Protein AF-A0A9E3NUV8-F1 (afdb_monomer_lite)

Structure (mmCIF, N/CA/C/O backbone):
data_AF-A0A9E3NUV8-F1
#
_entry.id   AF-A0A9E3NUV8-F1
#
loop_
_atom_site.group_PDB
_atom_site.id
_atom_site.type_symbol
_atom_site.label_atom_id
_atom_site.label_alt_id
_atom_site.label_comp_id
_atom_site.label_asym_id
_atom_site.label_entity_id
_atom_site.label_seq_id
_atom_site.pdbx_PDB_ins_code
_atom_site.Cartn_x
_atom_site.Cartn_y
_atom_site.Cartn_z
_atom_site.occupancy
_atom_site.B_iso_or_equiv
_atom_site.auth_seq_id
_atom_site.auth_comp_id
_atom_site.auth_asym_id
_atom_site.auth_atom_id
_atom_site.pdbx_PDB_model_num
ATOM 1 N N . MET A 1 1 ? -23.412 5.286 -9.096 1.00 61.16 1 MET A N 1
ATOM 2 C CA . MET A 1 1 ? -22.528 4.908 -7.980 1.00 61.16 1 MET A CA 1
ATOM 3 C C . MET A 1 1 ? -21.292 5.793 -8.039 1.00 61.16 1 MET A C 1
ATOM 5 O O . MET A 1 1 ? -20.665 5.847 -9.093 1.00 61.16 1 MET A O 1
ATOM 9 N N . SER A 1 2 ? -21.004 6.559 -6.985 1.00 83.31 2 SER A N 1
ATOM 10 C CA . SER A 1 2 ? -19.803 7.416 -6.942 1.00 83.31 2 SER A CA 1
ATOM 11 C C . SER A 1 2 ? -18.529 6.572 -6.784 1.00 83.31 2 SER A C 1
ATOM 13 O O . SER A 1 2 ? -18.610 5.414 -6.372 1.00 83.31 2 SER A O 1
ATOM 15 N N . THR A 1 3 ? -17.344 7.133 -7.062 1.00 84.56 3 THR A N 1
ATOM 16 C CA . THR A 1 3 ? -16.068 6.439 -6.788 1.00 84.56 3 THR A CA 1
ATOM 17 C C . THR A 1 3 ? -15.957 6.031 -5.318 1.00 84.56 3 THR A C 1
ATOM 19 O O . THR A 1 3 ? -15.553 4.909 -5.042 1.00 84.56 3 THR A O 1
ATOM 22 N N . TYR A 1 4 ? -16.395 6.883 -4.382 1.00 91.31 4 TYR A N 1
ATOM 23 C CA . TYR A 1 4 ? -16.369 6.580 -2.944 1.00 91.31 4 TYR A CA 1
ATOM 24 C C . TYR A 1 4 ? -17.296 5.420 -2.566 1.00 91.31 4 TYR A C 1
ATOM 26 O O . TYR A 1 4 ? -16.964 4.581 -1.738 1.00 91.31 4 TYR A O 1
ATOM 34 N N . GLU A 1 5 ? -18.460 5.320 -3.197 1.00 90.00 5 GLU A N 1
ATOM 35 C CA . GLU A 1 5 ? -19.365 4.191 -2.976 1.00 90.00 5 GLU A CA 1
ATOM 36 C C . GLU A 1 5 ? -18.773 2.891 -3.547 1.00 90.00 5 GLU A C 1
ATOM 38 O O . GLU A 1 5 ? -18.830 1.831 -2.920 1.00 90.00 5 GLU A O 1
ATOM 43 N N . ALA A 1 6 ? -18.115 2.982 -4.705 1.00 92.31 6 ALA A N 1
ATOM 44 C CA . ALA A 1 6 ? -17.537 1.841 -5.395 1.00 92.31 6 ALA A CA 1
ATOM 45 C C . ALA A 1 6 ? -16.129 1.435 -4.917 1.00 92.31 6 ALA A C 1
ATOM 47 O O . ALA A 1 6 ? -15.678 0.368 -5.329 1.00 92.31 6 ALA A O 1
ATOM 48 N N . CYS A 1 7 ? -15.438 2.203 -4.068 1.00 93.31 7 CYS A N 1
ATOM 49 C CA . CYS A 1 7 ? -14.062 1.917 -3.631 1.00 93.31 7 CYS A CA 1
ATOM 50 C C . CYS A 1 7 ? -13.953 0.869 -2.512 1.00 93.31 7 CYS A C 1
ATOM 52 O O . CYS A 1 7 ? -13.270 1.069 -1.515 1.00 93.31 7 CYS A O 1
ATOM 54 N N . THR A 1 8 ? -14.637 -0.260 -2.664 1.00 95.06 8 THR A N 1
ATOM 55 C CA . THR A 1 8 ? -14.589 -1.372 -1.710 1.00 95.06 8 THR A CA 1
ATOM 56 C C . THR A 1 8 ? -14.849 -2.700 -2.408 1.00 95.06 8 THR A C 1
ATOM 58 O O . THR A 1 8 ? -15.510 -2.734 -3.450 1.00 95.06 8 THR A O 1
ATOM 61 N N . VAL A 1 9 ? -14.365 -3.793 -1.827 1.00 95.69 9 VAL A N 1
ATOM 62 C CA . VAL A 1 9 ? -14.780 -5.157 -2.179 1.00 95.69 9 VAL A CA 1
ATOM 63 C C . VAL A 1 9 ? -15.822 -5.731 -1.218 1.00 95.69 9 VAL A C 1
ATOM 65 O O . VAL A 1 9 ? -16.267 -6.853 -1.423 1.00 95.69 9 VAL A O 1
ATOM 68 N N . LEU A 1 10 ? -16.211 -5.009 -0.171 1.00 96.31 10 LEU A N 1
ATOM 69 C CA . LEU A 1 10 ? -17.153 -5.467 0.849 1.00 96.31 10 LEU A CA 1
ATOM 70 C C . LEU A 1 10 ? -18.562 -4.907 0.619 1.00 96.31 10 LEU A C 1
ATOM 72 O O . LEU A 1 10 ? -18.767 -3.939 -0.118 1.00 96.31 10 LEU A O 1
ATOM 76 N N . GLU A 1 11 ? -19.540 -5.540 1.261 1.00 95.81 11 GLU A N 1
ATOM 77 C CA . GLU A 1 11 ? -20.953 -5.178 1.182 1.00 95.81 11 GLU A CA 1
ATOM 78 C C . GLU A 1 11 ? -21.506 -4.847 2.572 1.00 95.81 11 GLU A C 1
ATOM 80 O O . GLU A 1 11 ? -21.201 -5.515 3.564 1.00 95.81 11 GLU A O 1
ATOM 85 N N . LEU A 1 12 ? -22.318 -3.790 2.646 1.00 97.06 12 LEU A N 1
ATOM 86 C CA . LEU A 1 12 ? -23.002 -3.401 3.875 1.00 97.06 12 LEU A CA 1
ATOM 87 C C . LEU A 1 12 ? -24.003 -4.488 4.281 1.00 97.06 12 LEU A C 1
ATOM 89 O O . LEU A 1 12 ? -24.735 -5.008 3.446 1.00 97.06 12 LEU A O 1
ATOM 93 N N . GLY A 1 13 ? -24.030 -4.838 5.565 1.00 97.62 13 GLY A N 1
ATOM 94 C CA . GLY A 1 13 ? -24.843 -5.938 6.081 1.00 97.62 13 GLY A CA 1
ATOM 95 C C . GLY A 1 13 ? -24.220 -7.325 5.896 1.00 97.62 13 GLY A C 1
ATOM 96 O O . GLY A 1 13 ? -24.795 -8.304 6.376 1.00 97.62 13 GLY A O 1
ATOM 97 N N . ALA A 1 14 ? -23.042 -7.441 5.265 1.00 98.00 14 ALA A N 1
ATOM 98 C CA . ALA A 1 14 ? -22.346 -8.719 5.172 1.00 98.00 14 ALA A CA 1
ATOM 99 C C . ALA A 1 14 ? -22.084 -9.298 6.569 1.00 98.00 14 ALA A C 1
ATOM 101 O O . ALA A 1 14 ? -21.673 -8.591 7.497 1.00 98.00 14 ALA A O 1
ATOM 102 N N . ARG A 1 15 ? -22.323 -10.605 6.708 1.00 98.19 15 ARG A N 1
ATOM 103 C CA . ARG A 1 15 ? -22.107 -11.341 7.953 1.00 98.19 15 ARG A CA 1
ATOM 104 C C . ARG A 1 15 ? -20.821 -12.133 7.909 1.00 98.19 15 ARG A C 1
ATOM 106 O O . ARG A 1 15 ? -20.520 -12.785 6.914 1.00 98.19 15 ARG A O 1
ATOM 113 N N . GLY A 1 16 ? -20.101 -12.092 9.019 1.00 97.88 16 GLY A N 1
ATOM 114 C CA . GLY A 1 16 ? -18.849 -12.804 9.194 1.00 97.88 16 GLY A CA 1
ATOM 115 C C . GLY A 1 16 ? -18.721 -13.388 10.591 1.00 97.88 16 GLY A C 1
ATOM 116 O O . GLY A 1 16 ? -19.648 -13.362 11.405 1.00 97.88 16 GLY A O 1
ATOM 117 N N . LYS A 1 17 ? -17.546 -13.941 10.867 1.00 97.75 17 LYS A N 1
ATOM 118 C CA . LYS A 1 17 ? -17.198 -14.538 12.152 1.00 97.75 17 LYS A CA 1
ATOM 119 C C . LYS A 1 17 ? -15.753 -14.225 12.493 1.00 97.75 17 LYS A C 1
ATOM 121 O O . LYS A 1 17 ? -14.869 -14.415 11.669 1.00 97.75 17 LYS A O 1
ATOM 126 N N . HIS A 1 18 ? -15.488 -13.814 13.726 1.00 97.25 18 HIS A N 1
ATOM 127 C CA . HIS A 1 18 ? -14.128 -13.660 14.231 1.00 97.25 18 HIS A CA 1
ATOM 128 C C . HIS A 1 18 ? -13.995 -14.353 15.585 1.00 97.25 18 HIS A C 1
ATOM 130 O O . HIS A 1 18 ? -14.751 -14.074 16.515 1.00 97.25 18 HIS A O 1
ATOM 136 N N . ARG A 1 19 ? -13.035 -15.284 15.692 1.00 94.56 19 ARG A N 1
ATOM 137 C CA . ARG A 1 19 ? -12.750 -16.050 16.923 1.00 94.56 19 ARG A CA 1
ATOM 138 C C . ARG A 1 19 ? -14.003 -16.640 17.589 1.00 94.56 19 ARG A C 1
ATOM 140 O O . ARG A 1 19 ? -14.176 -16.544 18.796 1.00 94.56 19 ARG A O 1
ATOM 147 N N . GLY A 1 20 ? -14.898 -17.236 16.802 1.00 93.81 20 GLY A N 1
ATOM 148 C CA . GLY A 1 20 ? -16.104 -17.872 17.345 1.00 93.81 20 GLY A CA 1
ATOM 149 C C . GLY A 1 20 ? -17.350 -16.984 17.376 1.00 93.81 20 GLY A C 1
ATOM 150 O O . GLY A 1 20 ? -18.446 -17.528 17.282 1.00 93.81 20 GLY A O 1
ATOM 151 N N . ALA A 1 21 ? -17.205 -15.659 17.416 1.00 97.00 21 ALA A N 1
ATOM 152 C CA . ALA A 1 21 ? -18.334 -14.735 17.492 1.00 97.00 21 ALA A CA 1
ATOM 153 C C . ALA A 1 21 ? -18.757 -14.245 16.104 1.00 97.00 21 ALA A C 1
ATOM 155 O O . ALA A 1 21 ? -17.909 -13.852 15.297 1.00 97.00 21 ALA A O 1
ATOM 156 N N . ALA A 1 22 ? -20.060 -14.292 15.835 1.00 98.19 22 ALA A N 1
ATOM 157 C CA . ALA A 1 22 ? -20.650 -13.738 14.626 1.00 98.19 22 ALA A CA 1
ATOM 158 C C . ALA A 1 22 ? -20.708 -12.206 14.705 1.00 98.19 22 ALA A C 1
ATOM 160 O O . ALA A 1 22 ? -20.801 -11.629 15.792 1.00 98.19 22 ALA A O 1
ATOM 161 N N . PHE A 1 23 ? -20.611 -11.559 13.548 1.00 98.50 23 PHE A N 1
ATOM 162 C CA . PHE A 1 23 ? -20.734 -10.114 13.427 1.00 98.50 23 PHE A CA 1
ATOM 163 C C . PHE A 1 23 ? -21.423 -9.719 12.123 1.00 98.50 23 PHE A C 1
ATOM 165 O O . PHE A 1 23 ? -21.482 -10.494 11.162 1.00 98.50 23 PHE A O 1
ATOM 172 N N . THR A 1 24 ? -21.873 -8.470 12.078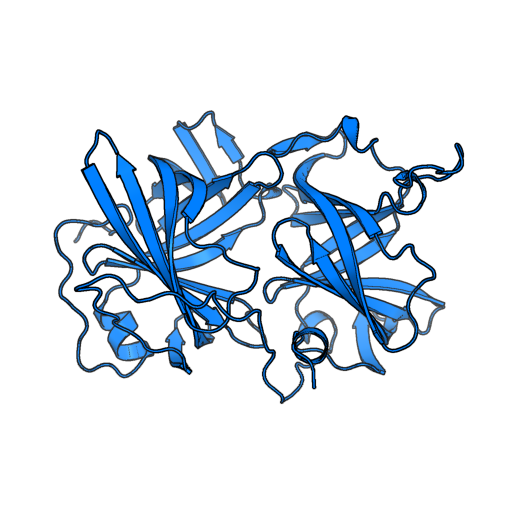 1.00 98.25 24 THR A N 1
ATOM 173 C CA . THR A 1 24 ? -22.407 -7.805 10.887 1.00 98.25 24 THR A CA 1
ATOM 174 C C . THR A 1 24 ? -21.569 -6.562 10.568 1.00 98.25 24 THR A C 1
ATOM 176 O O . THR A 1 24 ? -21.178 -5.825 11.477 1.00 98.25 24 THR A O 1
ATOM 179 N N . LEU A 1 25 ? -21.288 -6.317 9.283 1.00 98.44 25 LEU A N 1
ATOM 180 C CA . LEU A 1 25 ? -20.764 -5.032 8.807 1.00 98.44 25 LEU A CA 1
ATOM 181 C C . LEU A 1 25 ? -21.903 -4.001 8.809 1.00 98.44 25 LEU A C 1
ATOM 183 O O . LEU A 1 25 ? -22.636 -3.876 7.830 1.00 98.44 25 LEU A O 1
ATOM 187 N N . ALA A 1 26 ? -22.094 -3.315 9.934 1.00 98.12 26 ALA A N 1
ATOM 188 C CA . ALA A 1 26 ? -23.261 -2.466 10.191 1.00 98.12 26 ALA A CA 1
ATOM 189 C C . ALA A 1 26 ? -23.171 -1.080 9.534 1.00 98.12 26 ALA A C 1
ATOM 191 O O . ALA A 1 26 ? -24.193 -0.463 9.234 1.00 98.12 26 ALA A O 1
ATOM 192 N N . GLY A 1 27 ? -21.954 -0.604 9.272 1.00 97.94 27 GLY A N 1
ATOM 193 C CA . GLY A 1 27 ? -21.701 0.712 8.697 1.00 97.94 27 GLY A CA 1
ATOM 194 C C . GLY A 1 27 ? -20.360 0.793 7.991 1.00 97.94 27 GLY A C 1
ATOM 195 O O . GLY A 1 27 ? -19.500 -0.077 8.142 1.00 97.94 27 GLY A O 1
ATOM 196 N N . ARG A 1 28 ? -20.180 1.855 7.212 1.00 97.88 28 ARG A N 1
ATOM 197 C CA . ARG A 1 28 ? -18.953 2.157 6.475 1.00 97.88 28 ARG A CA 1
ATOM 198 C C . ARG A 1 28 ? -18.732 3.660 6.439 1.00 97.88 28 ARG A C 1
ATOM 200 O O . ARG A 1 28 ? -19.620 4.394 6.011 1.00 97.88 28 ARG A O 1
ATOM 207 N N . ALA A 1 29 ? -17.529 4.102 6.774 1.00 96.94 29 ALA A N 1
ATOM 208 C CA . ALA A 1 29 ? -17.023 5.418 6.404 1.00 96.94 29 ALA A CA 1
ATOM 209 C C . ALA A 1 29 ? -15.944 5.264 5.323 1.00 96.94 29 ALA A C 1
ATOM 211 O O . ALA A 1 29 ? -15.023 4.471 5.483 1.00 96.94 29 ALA A O 1
ATOM 212 N N . CYS A 1 30 ? -16.052 6.011 4.224 1.00 96.88 30 CYS A N 1
ATOM 213 C CA . CYS A 1 30 ? -14.944 6.205 3.288 1.00 96.88 30 CYS A CA 1
ATOM 214 C C . CYS A 1 30 ? -14.163 7.436 3.741 1.00 96.88 30 CYS A C 1
ATOM 216 O O . CYS A 1 30 ? -14.744 8.509 3.946 1.00 96.88 30 CYS A O 1
ATOM 218 N N . VAL A 1 31 ? -12.853 7.288 3.877 1.00 96.31 31 VAL A N 1
ATOM 219 C CA . VAL A 1 31 ? -11.964 8.316 4.408 1.00 96.31 31 VAL A CA 1
ATOM 220 C C . VAL A 1 31 ? -10.887 8.652 3.387 1.00 96.31 31 VAL A C 1
ATOM 222 O O . VAL A 1 31 ? -10.442 7.783 2.640 1.00 96.31 31 VAL A O 1
ATOM 225 N N . LYS A 1 32 ? -10.513 9.933 3.339 1.00 95.44 32 LYS A N 1
ATOM 226 C CA . LYS A 1 32 ? -9.447 10.467 2.496 1.00 95.44 32 LYS A CA 1
ATOM 227 C C . LYS A 1 32 ? -8.418 11.227 3.333 1.00 95.44 32 LYS A C 1
ATOM 229 O O . LYS A 1 32 ? -8.817 12.139 4.065 1.00 95.44 32 LYS A O 1
ATOM 234 N N . SER A 1 33 ? -7.134 10.900 3.202 1.00 95.00 33 SER A N 1
ATOM 235 C CA . SER A 1 33 ? -6.041 11.661 3.827 1.00 95.00 33 SER A CA 1
ATOM 236 C C . SER A 1 33 ? -5.706 12.927 3.036 1.00 95.00 33 SER A C 1
ATOM 238 O O . SER A 1 33 ? -6.092 13.079 1.874 1.00 95.00 33 SER A O 1
ATOM 240 N N . GLU A 1 34 ? -4.973 13.853 3.654 1.00 92.06 34 GLU A N 1
ATOM 241 C CA . GLU A 1 34 ? -4.394 15.006 2.948 1.00 92.06 34 GLU A CA 1
ATOM 242 C C . GLU A 1 34 ? -3.403 14.587 1.854 1.00 92.06 34 GLU A C 1
ATOM 244 O O . GLU A 1 34 ? -3.369 15.226 0.806 1.00 92.06 34 GLU A O 1
ATOM 249 N N . GLY A 1 35 ? -2.695 13.466 2.045 1.00 88.25 35 GLY A N 1
ATOM 250 C CA . GLY A 1 35 ? -1.840 12.837 1.029 1.00 88.25 35 GLY A CA 1
ATOM 251 C C . GLY A 1 35 ? -2.604 12.124 -0.094 1.00 88.25 35 GLY A C 1
ATOM 252 O O . GLY A 1 35 ? -1.996 11.516 -0.967 1.00 88.25 35 GLY A O 1
ATOM 253 N N . GLY A 1 36 ? -3.941 12.168 -0.087 1.00 91.12 36 GLY A N 1
ATOM 254 C CA . GLY A 1 36 ? -4.766 11.637 -1.170 1.00 91.12 36 GLY A CA 1
ATOM 255 C C . GLY A 1 36 ? -5.070 10.140 -1.093 1.00 91.12 36 GLY A C 1
ATOM 256 O O . GLY A 1 36 ? -5.770 9.629 -1.970 1.00 91.12 36 GLY A O 1
ATOM 257 N N . GLY A 1 37 ? -4.599 9.435 -0.063 1.00 92.56 37 GLY A N 1
ATOM 258 C CA . GLY A 1 37 ? -4.938 8.033 0.182 1.00 92.56 37 GLY A CA 1
ATOM 259 C C . GLY A 1 37 ? -6.425 7.858 0.496 1.00 92.56 37 GLY A C 1
ATOM 260 O O . GLY A 1 37 ? -7.021 8.697 1.174 1.00 92.56 37 GLY A O 1
ATOM 261 N N . LEU A 1 38 ? -7.030 6.771 0.004 1.00 94.12 38 LEU A N 1
ATOM 262 C CA . LEU A 1 38 ? -8.396 6.365 0.349 1.00 94.12 38 LEU A CA 1
ATOM 263 C C . LEU A 1 38 ? -8.411 5.039 1.110 1.00 94.12 38 LEU A C 1
ATOM 265 O O . LEU A 1 38 ? -7.781 4.064 0.696 1.00 94.12 38 LEU A O 1
ATOM 269 N N . TRP A 1 39 ? -9.228 4.976 2.158 1.00 96.00 39 TRP A N 1
ATOM 270 C CA . TRP A 1 39 ? -9.549 3.739 2.868 1.00 96.00 39 TRP A CA 1
ATOM 271 C C . TRP A 1 39 ? -11.007 3.713 3.314 1.00 96.00 39 TRP A C 1
ATOM 273 O O . TRP A 1 39 ? -11.706 4.732 3.306 1.00 96.00 39 TRP A O 1
ATOM 283 N N . ASN A 1 40 ? -11.468 2.529 3.710 1.00 97.31 40 ASN A N 1
ATOM 284 C CA . ASN A 1 40 ? -12.754 2.355 4.368 1.00 97.31 40 ASN A CA 1
ATOM 285 C C . ASN A 1 40 ? -12.572 1.916 5.815 1.00 97.31 40 ASN A C 1
ATOM 287 O O . ASN A 1 40 ? -11.788 1.016 6.110 1.00 97.31 40 ASN A O 1
ATOM 291 N N . GLU A 1 41 ? -13.368 2.506 6.695 1.00 97.31 41 GLU A N 1
ATOM 292 C CA . GLU A 1 41 ? -13.553 2.085 8.078 1.00 97.31 41 GLU A CA 1
ATOM 293 C C . GLU A 1 41 ? -14.929 1.426 8.179 1.00 97.31 41 GLU A C 1
ATOM 295 O O . GLU A 1 41 ? -15.965 2.095 8.131 1.00 97.31 41 GLU A O 1
ATOM 300 N N . TRP A 1 42 ? -14.952 0.099 8.268 1.00 98.12 42 TRP A N 1
ATOM 301 C CA . TRP A 1 42 ? -16.183 -0.674 8.398 1.00 98.12 42 TRP A CA 1
ATOM 302 C C . TRP A 1 42 ? -16.533 -0.878 9.865 1.00 98.12 42 TRP A C 1
ATOM 304 O O . TRP A 1 42 ? -15.750 -1.462 10.612 1.00 98.12 42 TRP A O 1
ATOM 314 N N . THR A 1 43 ? -17.721 -0.454 10.281 1.00 97.75 43 THR A N 1
ATOM 315 C CA . THR A 1 43 ? -18.243 -0.709 11.625 1.00 97.75 43 THR A CA 1
ATOM 316 C C . THR A 1 43 ? -18.609 -2.182 11.760 1.00 97.75 43 THR A C 1
ATOM 318 O O . THR A 1 43 ? -19.498 -2.681 11.068 1.00 97.75 43 THR A O 1
ATOM 321 N N . VAL A 1 44 ? -17.918 -2.883 12.658 1.00 98.19 44 VAL A N 1
ATOM 322 C CA . VAL A 1 44 ? -18.133 -4.304 12.939 1.00 98.19 44 VAL A CA 1
ATOM 323 C C . VAL A 1 44 ? -18.928 -4.427 14.235 1.00 98.19 44 VAL A C 1
ATOM 325 O O . VAL A 1 44 ? -18.406 -4.163 15.322 1.00 98.19 44 VAL A O 1
ATOM 328 N N . ALA A 1 45 ? -20.190 -4.837 14.115 1.00 97.56 45 ALA A N 1
ATOM 329 C CA . ALA A 1 45 ? -21.080 -5.088 15.243 1.00 97.56 45 ALA A CA 1
ATOM 330 C C . ALA A 1 45 ? -21.146 -6.594 15.516 1.00 97.56 45 ALA A C 1
ATOM 332 O O . ALA A 1 45 ? -21.684 -7.344 14.700 1.00 97.56 45 ALA A O 1
ATOM 333 N N . PHE A 1 46 ? -20.571 -7.042 16.634 1.00 97.88 46 PHE A N 1
ATOM 334 C CA . PHE A 1 46 ? -20.671 -8.437 17.058 1.00 97.88 46 PHE A CA 1
ATOM 335 C C . PHE A 1 46 ? -22.024 -8.713 17.712 1.00 97.88 46 PHE A C 1
ATOM 337 O O . PHE A 1 46 ? -22.545 -7.877 18.450 1.00 97.88 46 PHE A O 1
ATOM 344 N N . ASP A 1 47 ? -22.545 -9.922 17.514 1.00 97.12 47 ASP A N 1
ATOM 345 C CA . ASP A 1 47 ? -23.818 -10.358 18.109 1.00 97.12 47 ASP A CA 1
ATOM 346 C C . ASP A 1 47 ? -23.748 -10.427 19.650 1.00 97.12 47 ASP A C 1
ATOM 348 O O . ASP A 1 47 ? -24.771 -10.389 20.328 1.00 97.12 47 ASP A O 1
ATOM 352 N N . ASP A 1 48 ? -22.536 -10.492 20.213 1.00 95.62 48 ASP A N 1
ATOM 353 C CA . ASP A 1 48 ? -22.270 -10.454 21.658 1.00 95.62 48 ASP A CA 1
ATOM 354 C C . ASP A 1 48 ? -22.128 -9.029 22.233 1.00 95.62 48 ASP A C 1
ATOM 356 O O . ASP A 1 48 ? -21.770 -8.859 23.399 1.00 95.62 48 ASP A O 1
ATOM 360 N N . GLY A 1 49 ? -22.397 -7.997 21.427 1.00 93.00 49 GLY A N 1
ATOM 361 C CA . GLY A 1 49 ? -22.360 -6.590 21.829 1.00 93.00 49 GLY A CA 1
ATOM 362 C C . GLY A 1 49 ? -20.983 -5.931 21.742 1.00 93.00 49 GLY A C 1
ATOM 363 O O . GLY A 1 49 ? -20.885 -4.711 21.899 1.00 93.00 49 GLY A O 1
ATOM 364 N N . ARG A 1 50 ? -19.911 -6.684 21.453 1.00 93.56 50 ARG A N 1
ATOM 365 C CA . ARG A 1 50 ? -18.595 -6.084 21.193 1.00 93.56 50 ARG A CA 1
ATOM 366 C C . ARG A 1 50 ? -18.617 -5.246 19.919 1.00 93.56 50 ARG A C 1
ATOM 368 O O . ARG A 1 50 ? -19.338 -5.521 18.959 1.00 93.56 50 ARG A O 1
ATOM 375 N N . ARG A 1 51 ? -17.751 -4.237 19.895 1.00 89.56 51 ARG A N 1
ATOM 376 C CA . ARG A 1 51 ? -17.512 -3.387 18.729 1.00 89.56 51 ARG A CA 1
ATOM 377 C C . ARG A 1 51 ? -16.059 -3.486 18.299 1.00 89.56 51 ARG A C 1
ATOM 379 O O . ARG A 1 51 ? -15.156 -3.612 19.123 1.00 89.56 51 ARG A O 1
ATOM 386 N N . ALA A 1 52 ? -15.865 -3.433 16.996 1.00 95.75 52 ALA A N 1
ATOM 387 C CA . ALA A 1 52 ? -14.578 -3.306 16.341 1.00 95.75 52 ALA A CA 1
ATOM 388 C C . ALA A 1 52 ? -14.777 -2.453 15.089 1.00 95.75 52 ALA A C 1
ATOM 390 O O . ALA A 1 52 ? -15.910 -2.137 14.706 1.00 95.75 52 ALA A O 1
ATOM 391 N N . PHE A 1 53 ? -13.690 -2.134 14.406 1.00 96.00 53 PHE A N 1
ATOM 392 C CA . PHE A 1 53 ? -13.805 -1.739 13.013 1.00 96.00 53 PHE A CA 1
ATOM 393 C C . PHE A 1 53 ? -12.807 -2.507 12.154 1.00 96.00 53 PHE A C 1
ATOM 395 O O . PHE A 1 53 ? -11.760 -2.959 12.622 1.00 96.00 53 PHE A O 1
ATOM 402 N N . LEU A 1 54 ? -13.171 -2.703 10.895 1.00 98.00 54 LEU A N 1
ATOM 403 C CA . LEU A 1 54 ? -12.338 -3.340 9.890 1.00 98.00 54 LEU A CA 1
ATOM 404 C C . LEU A 1 54 ? -11.856 -2.252 8.930 1.00 98.00 54 LEU A C 1
ATOM 406 O O . LEU A 1 54 ? -12.651 -1.677 8.187 1.00 98.00 54 LEU A O 1
ATOM 410 N N . ALA A 1 55 ? -10.560 -1.959 8.961 1.00 97.62 55 ALA A N 1
ATOM 411 C CA . ALA A 1 55 ? -9.938 -1.089 7.975 1.00 97.62 55 ALA A CA 1
ATOM 412 C C . ALA A 1 55 ? -9.759 -1.859 6.666 1.00 97.62 55 ALA A C 1
ATOM 414 O O . ALA A 1 55 ? -9.204 -2.958 6.678 1.00 97.62 55 ALA A O 1
ATOM 415 N N . GLU A 1 56 ? -10.180 -1.275 5.551 1.00 96.62 56 GLU A N 1
ATOM 416 C CA . GLU A 1 56 ? -9.901 -1.739 4.194 1.00 96.62 56 GLU A CA 1
ATOM 417 C C . GLU A 1 56 ? -9.100 -0.654 3.471 1.00 96.62 56 GLU A C 1
ATOM 419 O O . GLU A 1 56 ? -9.634 0.398 3.121 1.00 96.62 56 GLU A O 1
ATOM 424 N N . ALA A 1 57 ? -7.815 -0.914 3.244 1.00 91.94 57 ALA A N 1
ATOM 425 C CA . ALA A 1 57 ? -6.899 0.008 2.579 1.00 91.94 57 ALA A CA 1
ATOM 426 C C . ALA A 1 57 ? -5.944 -0.781 1.683 1.00 91.94 57 ALA A C 1
ATOM 428 O O . ALA A 1 57 ? -5.443 -1.828 2.090 1.00 91.94 57 ALA A O 1
ATOM 429 N N . LEU A 1 58 ? -5.683 -0.303 0.464 1.00 83.88 58 LEU A N 1
ATOM 430 C CA . LEU A 1 58 ? -4.718 -0.924 -0.459 1.00 83.88 58 LEU A CA 1
ATOM 431 C C . LEU A 1 58 ? -4.939 -2.443 -0.668 1.00 83.88 58 LEU A C 1
ATOM 433 O O . LEU A 1 58 ? -3.993 -3.231 -0.712 1.00 83.88 58 LEU A O 1
ATOM 437 N N . GLY A 1 59 ? -6.203 -2.881 -0.731 1.00 82.94 59 GLY A N 1
ATOM 438 C CA . GLY A 1 59 ? -6.563 -4.302 -0.861 1.00 82.94 59 GLY A CA 1
ATOM 439 C C . GLY A 1 59 ? -6.213 -5.161 0.363 1.00 82.94 59 GLY A C 1
ATOM 440 O O . GLY A 1 59 ? -6.057 -6.375 0.260 1.00 82.94 59 GLY A O 1
ATOM 441 N N . SER A 1 60 ? -6.034 -4.529 1.520 1.00 91.00 60 SER A N 1
ATOM 442 C CA . SER A 1 60 ? -5.630 -5.146 2.779 1.00 91.00 60 SER A CA 1
ATOM 443 C C . SER A 1 60 ? -6.683 -4.891 3.847 1.00 91.00 60 SER A C 1
ATOM 445 O O . SER A 1 60 ? -7.232 -3.794 3.913 1.00 91.00 60 SER A O 1
ATOM 447 N N . PHE A 1 61 ? -6.924 -5.884 4.705 1.00 96.12 61 PHE A N 1
ATOM 448 C CA . PHE A 1 61 ? -7.901 -5.782 5.785 1.00 96.12 61 PHE A CA 1
ATOM 449 C C . PHE A 1 61 ? -7.218 -5.880 7.140 1.00 96.12 61 PHE A C 1
ATOM 451 O O . PHE A 1 61 ? -6.463 -6.824 7.374 1.00 96.12 61 PHE A O 1
ATOM 458 N N . THR A 1 62 ? -7.511 -4.954 8.045 1.00 97.62 62 THR A N 1
ATOM 459 C CA . THR A 1 62 ? -7.030 -4.999 9.431 1.00 97.62 62 THR A CA 1
ATOM 460 C C . THR A 1 62 ? -8.217 -4.890 10.367 1.00 97.62 62 THR A C 1
ATOM 462 O O . THR A 1 62 ? -8.949 -3.904 10.315 1.00 97.62 62 THR A O 1
ATOM 465 N N . LEU A 1 63 ? -8.423 -5.902 11.211 1.00 98.00 63 LEU A N 1
ATOM 466 C CA . LEU A 1 63 ? -9.470 -5.856 12.230 1.00 98.00 63 LEU A CA 1
ATOM 467 C C . LEU A 1 63 ? -8.897 -5.238 13.504 1.00 98.00 63 LEU A C 1
ATOM 469 O O . LEU A 1 63 ? -7.935 -5.763 14.069 1.00 98.00 63 LEU A O 1
ATOM 473 N N . PHE A 1 64 ? -9.505 -4.143 13.936 1.00 97.62 64 PHE A N 1
ATOM 474 C CA . PHE A 1 64 ? -9.031 -3.281 15.004 1.00 97.62 64 PHE A CA 1
ATOM 475 C C . PHE A 1 64 ? -9.967 -3.296 16.211 1.00 97.62 64 PHE A C 1
ATOM 477 O O . PHE A 1 64 ? -11.189 -3.236 16.072 1.00 97.62 64 PHE A O 1
ATOM 484 N N . PHE A 1 65 ? -9.371 -3.319 17.402 1.00 95.12 65 PHE A N 1
ATOM 485 C CA . PHE A 1 65 ? -10.068 -3.205 18.679 1.00 95.12 65 PHE A CA 1
ATOM 486 C C . PHE A 1 65 ? -9.475 -2.058 19.491 1.00 95.12 65 PHE A C 1
ATOM 488 O O . PHE A 1 65 ? -8.267 -1.821 19.450 1.00 95.12 65 PHE A O 1
ATOM 495 N N . GLU A 1 66 ? -10.326 -1.363 20.237 1.00 92.31 66 GLU A N 1
ATOM 496 C CA . GLU A 1 66 ? -9.919 -0.250 21.094 1.00 92.31 66 GLU A CA 1
ATOM 497 C C . GLU A 1 66 ? -8.943 -0.702 22.194 1.00 92.31 66 GLU A C 1
ATOM 499 O O . GLU A 1 66 ? -9.044 -1.808 22.740 1.00 92.31 66 GLU A O 1
ATOM 504 N N . ARG A 1 67 ? -7.972 0.154 22.517 1.00 87.19 67 ARG A N 1
ATOM 505 C CA . ARG A 1 67 ? -6.982 -0.037 23.582 1.00 87.19 67 ARG A CA 1
ATOM 506 C C . ARG A 1 67 ? -6.796 1.261 24.375 1.00 87.19 67 ARG A C 1
ATOM 508 O O . ARG A 1 67 ? -6.969 2.344 23.819 1.00 87.19 67 ARG A O 1
ATOM 515 N N . PRO A 1 68 ? -6.423 1.171 25.666 1.00 74.81 68 PRO A N 1
ATOM 516 C CA . PRO A 1 68 ? -6.234 2.359 26.484 1.00 74.81 68 PRO A CA 1
ATOM 517 C C . PRO A 1 68 ? -4.977 3.137 26.072 1.00 74.81 68 PRO A C 1
ATOM 519 O O . PRO A 1 68 ? -3.930 2.538 25.832 1.00 74.81 68 PRO A O 1
ATOM 522 N N . THR A 1 69 ? -5.103 4.467 26.117 1.00 74.75 69 THR A N 1
ATOM 523 C CA . THR A 1 69 ? -4.029 5.476 26.096 1.00 74.75 69 THR A CA 1
ATOM 524 C C . THR A 1 69 ? -3.257 5.609 24.781 1.00 74.75 69 THR A C 1
ATOM 526 O O . THR A 1 69 ? -2.605 4.679 24.316 1.00 74.75 69 THR A O 1
ATOM 529 N N . ALA A 1 70 ? -3.242 6.826 24.234 1.00 80.75 70 ALA A N 1
ATOM 530 C CA . ALA A 1 70 ? -2.444 7.196 23.069 1.00 80.75 70 ALA A CA 1
ATOM 531 C C . ALA A 1 70 ? -1.299 8.150 23.439 1.00 80.75 70 ALA A C 1
ATOM 533 O O . ALA A 1 70 ? -1.499 9.025 24.288 1.00 80.75 70 ALA A O 1
ATOM 534 N N . PRO A 1 71 ? -0.131 8.072 22.775 1.00 87.50 71 PRO A N 1
ATOM 535 C CA . PRO A 1 71 ? 0.818 9.181 22.776 1.00 87.50 71 PRO A CA 1
ATOM 536 C C . PRO A 1 71 ? 0.192 10.439 22.136 1.00 87.50 71 PRO A C 1
ATOM 538 O O . PRO A 1 71 ? -0.630 10.317 21.220 1.00 87.50 71 PRO A O 1
ATOM 541 N N . PRO A 1 72 ? 0.579 11.655 22.569 1.00 89.12 72 PRO A N 1
ATOM 542 C CA . PRO A 1 72 ? 0.132 12.886 21.922 1.00 89.12 72 PRO A CA 1
ATOM 543 C C . PRO A 1 72 ? 0.645 12.947 20.480 1.00 89.12 72 PRO A C 1
ATOM 545 O O . PRO A 1 72 ? 1.735 12.456 20.182 1.00 89.12 72 PRO A O 1
ATOM 548 N N . PHE A 1 73 ? -0.131 13.571 19.591 1.00 91.25 73 PHE A N 1
ATOM 549 C CA . PHE A 1 73 ? 0.171 13.635 18.158 1.00 91.25 73 PHE A CA 1
ATOM 550 C C . PHE A 1 73 ? 1.563 14.227 17.918 1.00 91.25 73 PHE A C 1
ATOM 552 O O . PHE A 1 73 ? 2.362 13.696 17.155 1.00 91.25 73 PHE A O 1
ATOM 559 N N . GLU A 1 74 ? 1.894 15.298 18.629 1.00 90.69 74 GLU A N 1
ATOM 560 C CA . GLU A 1 74 ? 3.141 16.052 18.531 1.00 90.69 74 GLU A CA 1
ATOM 561 C C . GLU A 1 74 ? 4.382 15.229 18.917 1.00 90.69 74 GLU A C 1
ATOM 563 O O . GLU A 1 74 ? 5.476 15.564 18.474 1.00 90.69 74 GLU A O 1
ATOM 568 N N . ALA A 1 75 ? 4.227 14.134 19.671 1.00 91.81 75 ALA A N 1
ATOM 569 C CA . ALA A 1 75 ? 5.333 13.250 20.042 1.00 91.81 75 ALA A CA 1
ATOM 570 C C . ALA A 1 75 ? 5.654 12.173 18.990 1.00 91.81 75 ALA A C 1
ATOM 572 O O . ALA A 1 75 ? 6.642 11.456 19.138 1.00 91.81 75 ALA A O 1
ATOM 573 N N . LEU A 1 76 ? 4.830 12.020 17.950 1.00 95.00 76 LEU A N 1
ATOM 574 C CA . LEU A 1 76 ? 5.014 10.971 16.950 1.00 95.00 76 LEU A CA 1
ATOM 575 C C . LEU A 1 76 ? 5.955 11.415 15.835 1.00 95.00 76 LEU A C 1
ATOM 577 O O . LEU A 1 76 ? 5.717 12.414 15.176 1.00 95.00 76 LEU A O 1
ATOM 581 N N . VAL A 1 77 ? 7.001 10.651 15.553 1.00 96.06 77 VAL A N 1
ATOM 582 C CA . VAL A 1 77 ? 7.906 10.937 14.431 1.00 96.06 77 VAL A CA 1
ATOM 583 C C . VAL A 1 77 ? 7.896 9.743 13.494 1.00 96.06 77 VAL A C 1
ATOM 585 O O . VAL A 1 77 ? 8.187 8.631 13.927 1.00 96.06 77 VAL A O 1
ATOM 588 N N . VAL A 1 78 ? 7.552 9.966 12.225 1.00 97.06 78 VAL A N 1
ATOM 589 C CA . VAL A 1 78 ? 7.510 8.925 11.184 1.00 97.06 78 VAL A CA 1
ATOM 590 C C . VAL A 1 78 ? 8.840 8.174 11.126 1.00 97.06 78 VAL A C 1
ATOM 592 O O . VAL A 1 78 ? 9.912 8.761 11.266 1.00 97.06 78 VAL A O 1
ATOM 595 N N . GLY A 1 79 ? 8.768 6.851 10.990 1.00 95.56 79 GLY A N 1
ATOM 596 C CA . GLY A 1 79 ? 9.919 5.950 11.018 1.00 95.56 79 GLY A CA 1
ATOM 597 C C . GLY A 1 79 ? 10.553 5.752 12.399 1.00 95.56 79 GLY A C 1
ATOM 598 O O . GLY A 1 79 ? 11.449 4.920 12.529 1.00 95.56 79 GLY A O 1
ATOM 599 N N . SER A 1 80 ? 10.102 6.461 13.439 1.00 95.19 80 SER A N 1
ATOM 600 C CA . SER A 1 80 ? 10.645 6.316 14.793 1.00 95.19 80 SER A CA 1
ATOM 601 C C . SER A 1 80 ? 9.851 5.307 15.622 1.00 95.19 80 SER A C 1
ATOM 603 O O . SER A 1 80 ? 8.628 5.204 15.473 1.00 95.19 80 SER A O 1
ATOM 605 N N . PRO A 1 81 ? 10.519 4.569 16.525 1.00 94.56 81 PRO A N 1
ATOM 606 C CA . PRO A 1 81 ? 9.835 3.707 17.470 1.00 94.56 81 PRO A CA 1
ATOM 607 C C . PRO A 1 81 ? 9.130 4.521 18.562 1.00 94.56 81 PRO A C 1
ATOM 609 O O . PRO A 1 81 ? 9.588 5.593 18.961 1.00 94.56 81 PRO A O 1
ATOM 612 N N . VAL A 1 82 ? 8.048 3.967 19.101 1.00 93.19 82 VAL A N 1
ATOM 613 C CA . VAL A 1 82 ? 7.357 4.451 20.304 1.00 93.19 82 VAL A CA 1
ATOM 614 C C . VAL A 1 82 ? 7.513 3.445 21.456 1.0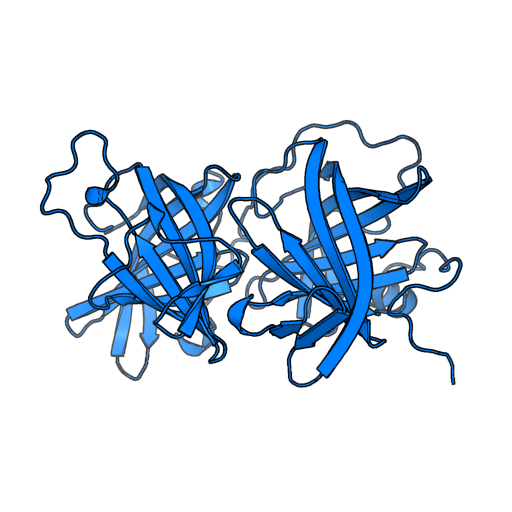0 93.19 82 VAL A C 1
ATOM 616 O O . VAL A 1 82 ? 7.761 2.264 21.198 1.00 93.19 82 VAL A O 1
ATOM 619 N N . PRO A 1 83 ? 7.343 3.851 22.735 1.00 90.94 83 PRO A N 1
ATOM 620 C CA . PRO A 1 83 ? 7.568 2.970 23.891 1.00 90.94 83 PRO A CA 1
ATOM 621 C C . PRO A 1 83 ? 6.776 1.653 23.891 1.00 90.94 83 PRO A C 1
ATOM 623 O O . PRO A 1 83 ? 7.192 0.693 24.529 1.00 90.94 83 PRO A O 1
ATOM 626 N N . SER A 1 84 ? 5.656 1.585 23.167 1.00 88.81 84 SER A N 1
ATOM 627 C CA . SER A 1 84 ? 4.853 0.368 23.003 1.00 88.81 84 SER A CA 1
ATOM 628 C C . SER A 1 84 ? 5.455 -0.666 22.038 1.00 88.81 84 SER A C 1
ATOM 630 O O . SER A 1 84 ? 4.829 -1.695 21.804 1.00 88.81 84 SER A O 1
ATOM 632 N N . GLY A 1 85 ? 6.637 -0.415 21.462 1.00 91.50 85 GLY A N 1
ATOM 633 C CA . GLY A 1 85 ? 7.304 -1.327 20.521 1.00 91.50 85 GLY A CA 1
ATOM 634 C C . GLY A 1 85 ? 6.801 -1.227 19.076 1.00 91.50 85 GLY A C 1
ATOM 635 O O . GLY A 1 85 ? 7.206 -2.011 18.221 1.00 91.50 85 GLY A O 1
ATOM 636 N N . PHE A 1 86 ? 5.929 -0.260 18.794 1.00 95.81 86 PHE A N 1
ATOM 637 C CA . PHE A 1 86 ? 5.506 0.081 17.440 1.00 95.81 86 PHE A CA 1
ATOM 638 C C . PHE A 1 86 ? 6.468 1.084 16.796 1.00 95.81 86 PHE A C 1
ATOM 640 O O . PHE A 1 86 ? 7.160 1.826 17.489 1.00 95.81 86 PHE A O 1
ATOM 647 N N . ILE A 1 87 ? 6.460 1.146 15.469 1.00 96.31 87 ILE A N 1
ATOM 648 C CA . ILE A 1 87 ? 7.082 2.192 14.656 1.00 96.31 87 ILE A CA 1
ATOM 649 C C . ILE A 1 87 ? 5.970 3.030 14.027 1.00 96.31 87 ILE A C 1
ATOM 651 O O . ILE A 1 87 ? 4.985 2.476 13.533 1.00 96.31 87 ILE A O 1
ATOM 655 N N . VAL A 1 88 ? 6.124 4.356 14.045 1.00 97.69 88 VAL A N 1
ATOM 656 C CA . VAL A 1 88 ? 5.196 5.283 13.382 1.00 97.69 88 VAL A CA 1
ATOM 657 C C . VAL A 1 88 ? 5.337 5.132 11.868 1.00 97.69 88 VAL A C 1
ATOM 659 O O . VAL A 1 88 ? 6.408 5.372 11.314 1.00 97.69 88 VAL A O 1
ATOM 662 N N . VAL A 1 89 ? 4.261 4.711 11.213 1.00 97.31 89 VAL A N 1
ATOM 663 C CA . VAL A 1 89 ? 4.191 4.468 9.765 1.00 97.31 89 VAL A CA 1
ATOM 664 C C . VAL A 1 89 ? 3.734 5.723 9.045 1.00 97.31 89 VAL A C 1
ATOM 666 O O . VAL A 1 89 ? 4.382 6.162 8.105 1.00 97.31 89 VAL A O 1
ATOM 669 N N . GLU A 1 90 ? 2.648 6.314 9.519 1.00 96.88 90 GLU A N 1
ATOM 670 C CA . GLU A 1 90 ? 2.038 7.484 8.903 1.00 96.88 90 GLU A CA 1
ATOM 671 C C . GLU A 1 90 ? 1.471 8.382 9.995 1.00 96.88 90 GLU A C 1
ATOM 673 O O . GLU A 1 90 ? 1.016 7.902 11.037 1.00 96.88 90 GLU A O 1
ATOM 678 N N . ARG A 1 91 ? 1.476 9.691 9.775 1.00 95.69 91 ARG A N 1
ATOM 679 C CA . ARG A 1 91 ? 0.690 10.637 10.562 1.00 95.69 91 ARG A CA 1
ATOM 680 C C . ARG A 1 91 ? 0.199 11.761 9.667 1.00 95.69 91 ARG A C 1
ATOM 682 O O . ARG A 1 91 ? 0.925 12.229 8.805 1.00 95.69 91 ARG A O 1
ATOM 689 N N . GLY A 1 92 ? -1.005 12.249 9.919 1.00 94.88 92 GLY A N 1
ATOM 690 C CA . GLY A 1 92 ? -1.560 13.330 9.113 1.00 94.88 92 GLY A CA 1
ATOM 691 C C . GLY A 1 92 ? -2.955 13.728 9.551 1.00 94.88 92 GLY A C 1
ATOM 692 O O . GLY A 1 92 ? -3.391 13.416 10.663 1.00 94.88 92 GLY A O 1
ATOM 693 N N . ALA A 1 93 ? -3.662 14.428 8.669 1.00 94.38 93 ALA A N 1
ATOM 694 C CA . ALA A 1 93 ? -5.084 14.686 8.811 1.00 94.38 93 ALA A CA 1
ATOM 695 C C . ALA A 1 93 ? -5.891 13.973 7.723 1.00 94.38 93 ALA A C 1
ATOM 697 O O . ALA A 1 93 ? -5.421 13.709 6.614 1.00 94.38 93 ALA A O 1
ATOM 698 N N . ALA A 1 94 ? -7.135 13.658 8.065 1.00 95.06 94 ALA A N 1
ATOM 699 C CA . ALA A 1 94 ? -8.052 12.922 7.219 1.00 95.06 94 ALA A CA 1
ATOM 700 C C . ALA A 1 94 ? -9.463 13.499 7.286 1.00 95.06 94 ALA A C 1
ATOM 702 O O . ALA A 1 94 ? -9.843 14.202 8.229 1.00 95.06 94 ALA A O 1
ATOM 703 N N . LYS A 1 95 ? -10.257 13.190 6.260 1.00 94.75 95 LYS A N 1
ATOM 704 C CA . LYS A 1 95 ? -11.666 13.563 6.155 1.00 94.75 95 LYS A CA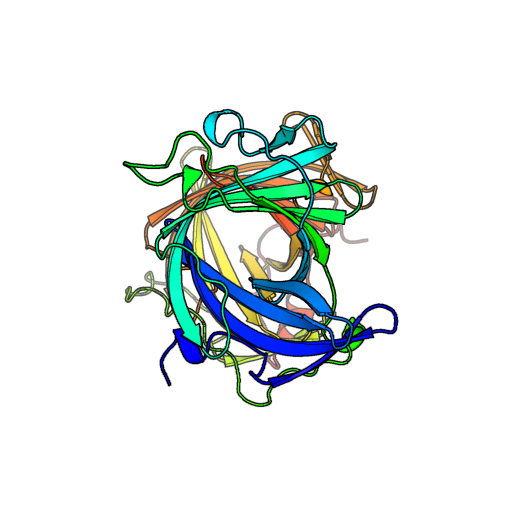 1
ATOM 705 C C . LYS A 1 95 ? -12.507 12.340 5.826 1.00 94.75 95 LYS A C 1
ATOM 707 O O . LYS A 1 95 ? -12.266 11.669 4.826 1.00 94.75 95 LYS A O 1
ATOM 712 N N . ARG A 1 96 ? -13.559 12.113 6.608 1.00 94.69 96 ARG A N 1
ATOM 713 C CA . ARG A 1 96 ? -14.662 11.208 6.261 1.00 94.69 96 ARG A CA 1
ATOM 714 C C . ARG A 1 96 ? -15.428 11.852 5.102 1.00 94.69 96 ARG A C 1
ATOM 716 O O . ARG A 1 96 ? -16.072 12.890 5.274 1.00 94.69 96 ARG A O 1
ATOM 723 N N . VAL A 1 97 ? -15.271 11.304 3.897 1.00 95.44 97 VAL A N 1
ATOM 724 C CA . VAL A 1 97 ? -15.818 11.873 2.650 1.00 95.44 97 VAL A CA 1
ATOM 725 C C . VAL A 1 97 ? -17.201 11.331 2.309 1.00 95.44 97 VAL A C 1
ATOM 727 O O . VAL A 1 97 ? -17.950 12.002 1.602 1.00 95.44 97 VAL A O 1
ATOM 730 N N . ALA A 1 98 ? -17.553 10.154 2.827 1.00 95.56 98 ALA A N 1
ATOM 731 C CA . ALA A 1 98 ? -18.876 9.556 2.688 1.00 95.56 98 ALA A CA 1
ATOM 732 C C . ALA A 1 98 ? -19.121 8.514 3.789 1.00 95.56 98 ALA A C 1
ATOM 734 O O . ALA A 1 98 ? -18.171 7.913 4.294 1.00 95.56 98 ALA A O 1
ATOM 735 N N . THR A 1 99 ? -20.386 8.294 4.146 1.00 96.75 99 THR A N 1
ATOM 736 C CA . THR A 1 99 ? -20.804 7.309 5.150 1.00 96.75 99 THR A CA 1
ATOM 737 C C . THR A 1 99 ? -22.063 6.567 4.703 1.00 96.75 99 THR A C 1
ATOM 739 O O . THR A 1 99 ? -22.906 7.124 4.001 1.00 96.75 99 THR A O 1
ATOM 742 N N . TRP A 1 100 ? -22.187 5.304 5.110 1.00 97.12 100 TRP A N 1
ATOM 743 C CA . TRP A 1 100 ? -23.341 4.442 4.845 1.00 97.12 100 TRP A CA 1
ATOM 744 C C . TRP A 1 100 ? -23.631 3.560 6.061 1.00 97.12 100 TRP A C 1
ATOM 746 O O . TRP A 1 100 ? -22.697 3.089 6.711 1.00 97.12 100 TRP A O 1
ATOM 756 N N . GLY A 1 101 ? -24.910 3.290 6.328 1.00 96.88 101 GLY A N 1
ATOM 757 C CA . GLY A 1 101 ? -25.331 2.461 7.460 1.00 96.88 101 GLY A CA 1
ATOM 758 C C . GLY A 1 101 ? -25.043 3.099 8.821 1.00 96.88 101 GLY A C 1
ATOM 759 O O . GLY A 1 101 ? -25.024 4.322 8.964 1.00 96.88 101 GLY A O 1
ATOM 760 N N . GLU A 1 102 ? -24.828 2.255 9.824 1.00 95.38 102 GLU A N 1
ATOM 761 C CA . GLU A 1 102 ? -24.588 2.650 11.211 1.00 95.38 102 GLU A CA 1
ATOM 762 C C . GLU A 1 102 ? -23.102 2.941 11.448 1.00 95.38 102 GLU A C 1
ATOM 764 O O . GLU A 1 102 ? -22.309 2.031 11.690 1.00 95.38 102 GLU A O 1
ATOM 769 N N . VAL A 1 103 ? -22.716 4.216 11.387 1.00 92.75 103 VAL A N 1
ATOM 770 C CA . VAL A 1 103 ? -21.354 4.673 11.707 1.00 92.75 103 VAL A CA 1
ATOM 771 C C . VAL A 1 103 ? -21.307 5.358 13.081 1.00 92.75 103 VAL A C 1
ATOM 773 O O . VAL A 1 103 ? -22.288 5.999 13.467 1.00 92.75 103 VAL A O 1
ATOM 776 N N . PRO A 1 104 ? -20.193 5.260 13.835 1.00 86.38 104 PRO A N 1
ATOM 777 C CA . PRO A 1 104 ? -20.019 6.007 15.079 1.00 86.38 104 PRO A CA 1
ATOM 778 C C . PRO A 1 104 ? -20.170 7.521 14.879 1.00 86.38 104 PRO A C 1
ATOM 780 O O . PRO A 1 104 ? -19.768 8.054 13.843 1.00 86.38 104 PRO A O 1
ATOM 783 N N . ASP A 1 105 ? -20.685 8.218 15.897 1.00 86.12 105 ASP A N 1
ATOM 784 C CA . ASP A 1 105 ? -20.650 9.683 15.937 1.00 86.12 105 ASP A CA 1
ATOM 785 C C . ASP A 1 105 ? -19.197 10.154 16.091 1.00 86.12 105 ASP A C 1
ATOM 787 O O . ASP A 1 105 ? -18.600 10.079 17.168 1.00 86.12 105 ASP A O 1
ATOM 791 N N . ALA A 1 106 ? -18.609 10.589 14.980 1.00 84.00 106 ALA A N 1
ATOM 792 C CA . ALA A 1 106 ? -17.214 10.979 14.883 1.00 84.00 106 ALA A CA 1
ATOM 793 C C . ALA A 1 106 ? -17.078 12.252 14.034 1.00 84.00 106 ALA A C 1
ATOM 795 O O . ALA A 1 106 ? -17.851 12.467 13.094 1.00 84.00 106 ALA A O 1
ATOM 796 N N . PRO A 1 107 ? -16.088 13.116 14.323 1.00 86.44 107 PRO A N 1
ATOM 797 C CA . PRO A 1 107 ? -15.913 14.353 13.576 1.00 86.44 107 PRO A CA 1
ATOM 798 C C . PRO A 1 107 ? -15.601 14.071 12.103 1.00 86.44 107 PRO A C 1
ATOM 800 O O . PRO A 1 107 ? -14.908 13.114 11.757 1.00 86.44 107 PRO A O 1
ATOM 803 N N . ARG A 1 108 ? -16.075 14.947 11.212 1.00 90.00 108 ARG A N 1
ATOM 804 C CA . ARG A 1 108 ? -15.823 14.812 9.769 1.00 90.00 108 ARG A CA 1
ATOM 805 C C . ARG A 1 108 ? -14.332 14.861 9.425 1.00 90.00 108 ARG A C 1
ATOM 807 O O . ARG A 1 108 ? -13.916 14.173 8.501 1.00 90.00 108 ARG A O 1
ATOM 814 N N . ALA A 1 109 ? -13.557 15.688 10.123 1.00 91.25 109 ALA A N 1
ATOM 815 C CA . ALA A 1 109 ? -12.117 15.829 9.937 1.00 91.25 109 ALA A CA 1
ATOM 816 C C . ALA A 1 109 ? -11.392 15.578 11.262 1.00 91.25 109 ALA A C 1
ATOM 818 O O . ALA A 1 109 ? -11.901 15.963 12.316 1.00 91.25 109 ALA A O 1
ATOM 819 N N . TYR A 1 110 ? -10.234 14.929 11.199 1.00 92.06 110 TYR A N 1
ATOM 820 C CA . TYR A 1 110 ? -9.463 14.509 12.368 1.00 92.06 110 TYR A CA 1
ATOM 821 C C . TYR A 1 110 ? -7.990 14.322 12.004 1.00 92.06 110 TYR A C 1
ATOM 823 O O . TYR A 1 110 ? -7.655 14.122 10.835 1.00 92.06 110 TYR A O 1
ATOM 831 N N . ARG A 1 111 ? -7.113 14.392 13.008 1.00 93.75 111 ARG A N 1
ATOM 832 C CA . ARG A 1 111 ? -5.729 13.920 12.891 1.00 93.75 111 ARG A CA 1
ATOM 833 C C . ARG A 1 111 ? -5.653 12.433 13.229 1.00 93.75 111 ARG A C 1
ATOM 835 O O . ARG A 1 111 ? -6.394 11.966 14.092 1.00 93.75 111 ARG A O 1
ATOM 842 N N . TYR A 1 112 ? -4.743 11.714 12.588 1.00 95.50 112 TYR A N 1
ATOM 843 C CA . TYR A 1 112 ? -4.496 10.302 12.860 1.00 95.50 112 TYR A CA 1
ATOM 844 C C . TYR A 1 112 ? -3.007 9.972 12.823 1.00 95.50 112 TYR A C 1
ATOM 846 O O . TYR A 1 112 ? -2.196 10.748 12.309 1.00 95.50 112 TYR A O 1
ATOM 854 N N . ALA A 1 113 ? -2.663 8.812 13.370 1.00 96.81 113 ALA A N 1
ATOM 855 C CA . ALA A 1 113 ? -1.375 8.188 13.126 1.00 96.81 113 ALA A CA 1
ATOM 856 C C . ALA A 1 113 ? -1.510 6.671 13.038 1.00 96.81 113 ALA A C 1
ATOM 858 O O . ALA A 1 113 ? -2.119 6.056 13.913 1.00 96.81 113 ALA A O 1
ATOM 859 N N . ASP A 1 114 ? -0.884 6.088 12.026 1.00 97.12 114 ASP A N 1
ATOM 860 C CA . ASP A 1 114 ? -0.799 4.650 11.827 1.00 97.12 114 ASP A CA 1
ATOM 861 C C . ASP A 1 114 ? 0.577 4.146 12.245 1.00 97.12 114 ASP A C 1
ATOM 863 O O . ASP A 1 114 ? 1.607 4.798 12.058 1.00 97.12 114 ASP A O 1
ATOM 867 N N . LEU A 1 115 ? 0.595 2.962 12.844 1.00 97.31 115 LEU A N 1
ATOM 868 C CA . LEU A 1 115 ? 1.788 2.332 13.371 1.00 97.31 115 LEU A CA 1
ATOM 869 C C . LEU A 1 115 ? 1.798 0.838 13.050 1.00 97.31 115 LEU A C 1
ATOM 871 O O . LEU A 1 115 ? 0.756 0.197 12.906 1.00 97.31 115 LEU A O 1
ATOM 875 N N . SER A 1 116 ? 2.989 0.251 13.002 1.00 97.25 116 SER A N 1
ATOM 876 C CA . SER A 1 116 ? 3.171 -1.197 12.851 1.00 97.25 116 SER A CA 1
ATOM 877 C C . SER A 1 116 ? 4.280 -1.712 13.764 1.00 97.25 116 SER A C 1
ATOM 879 O O . SER A 1 116 ? 5.177 -0.958 14.137 1.00 97.25 116 SER A O 1
ATOM 881 N N . SER A 1 117 ? 4.209 -2.980 14.166 1.00 96.38 117 SER A N 1
ATOM 882 C CA . SER A 1 117 ? 5.193 -3.615 15.050 1.00 96.38 117 SER A CA 1
ATOM 883 C C . SER A 1 117 ? 5.919 -4.781 14.376 1.00 96.38 117 SER A C 1
ATOM 885 O O . SER A 1 117 ? 5.463 -5.329 13.367 1.00 96.38 117 SER A O 1
ATOM 887 N N . ALA A 1 118 ? 7.036 -5.198 14.975 1.00 95.12 118 ALA A N 1
ATOM 888 C CA . ALA A 1 118 ? 7.799 -6.370 14.540 1.00 95.12 118 ALA A CA 1
ATOM 889 C C . ALA A 1 118 ? 7.029 -7.694 14.690 1.00 95.12 118 ALA A C 1
ATOM 891 O O . ALA A 1 118 ? 7.303 -8.650 13.966 1.00 95.12 118 ALA A O 1
ATOM 892 N N . ASP A 1 119 ? 6.016 -7.729 15.559 1.00 93.81 119 ASP A N 1
ATOM 893 C CA . ASP A 1 119 ? 5.152 -8.896 15.776 1.00 93.81 119 ASP A CA 1
ATOM 894 C C . ASP A 1 119 ? 3.977 -8.972 14.782 1.00 93.81 119 ASP A C 1
ATOM 896 O O . ASP A 1 119 ? 3.096 -9.835 14.897 1.00 93.81 119 ASP A O 1
ATOM 900 N N . GLY A 1 120 ? 3.943 -8.062 13.800 1.00 92.69 120 GLY A N 1
ATOM 901 C CA . GLY A 1 120 ? 2.898 -7.983 12.780 1.00 92.69 120 GLY A CA 1
ATOM 902 C C . GLY A 1 120 ? 1.584 -7.385 13.284 1.00 92.69 120 GLY A C 1
ATOM 903 O O . GLY A 1 120 ? 0.539 -7.583 12.655 1.00 92.69 120 GLY A O 1
ATOM 904 N N . GLU A 1 121 ? 1.611 -6.678 14.415 1.00 95.75 121 GLU A N 1
ATOM 905 C CA . GLU A 1 121 ? 0.478 -5.868 14.857 1.00 95.75 121 GLU A CA 1
ATOM 906 C C . GLU A 1 121 ? 0.479 -4.522 14.142 1.00 95.75 121 GLU A C 1
ATOM 908 O O . GLU A 1 121 ? 1.522 -3.982 13.766 1.00 95.75 121 GLU A O 1
ATOM 913 N N . ARG A 1 122 ? -0.717 -3.972 13.970 1.00 96.88 122 ARG A N 1
ATOM 914 C CA . ARG A 1 122 ? -0.933 -2.617 13.474 1.00 96.88 122 ARG A CA 1
ATOM 915 C C . ARG A 1 122 ? -1.675 -1.838 14.543 1.00 96.88 122 ARG A C 1
ATOM 917 O O . ARG A 1 122 ? -2.492 -2.410 15.268 1.00 96.88 122 ARG A O 1
ATOM 924 N N . ALA A 1 123 ? -1.406 -0.549 14.627 1.00 96.31 123 ALA A N 1
ATOM 925 C CA . ALA A 1 123 ? -2.187 0.362 15.436 1.00 96.31 123 ALA A CA 1
ATOM 926 C C . ALA A 1 123 ? -2.602 1.564 14.597 1.00 96.31 123 ALA A C 1
ATOM 928 O O . ALA A 1 123 ? -1.866 1.977 13.708 1.00 96.31 123 ALA A O 1
ATOM 929 N N . THR A 1 124 ? -3.766 2.118 14.893 1.00 96.00 124 THR A N 1
ATOM 930 C CA . THR A 1 124 ? -4.148 3.445 14.424 1.00 96.00 124 THR A CA 1
ATOM 931 C C . THR A 1 124 ? -4.631 4.258 15.610 1.00 96.00 124 THR A C 1
ATOM 933 O O . THR A 1 124 ? -5.263 3.729 16.529 1.00 96.00 124 THR A O 1
ATOM 936 N N . ILE A 1 125 ? -4.274 5.531 15.630 1.00 94.81 125 ILE A N 1
ATOM 937 C CA . ILE A 1 125 ? -4.650 6.476 16.670 1.00 94.81 125 ILE A CA 1
ATOM 938 C C . ILE A 1 125 ? -5.564 7.506 16.023 1.00 94.81 125 ILE A C 1
ATOM 940 O O . ILE A 1 125 ? -5.111 8.267 15.173 1.00 94.81 125 ILE A O 1
ATOM 944 N N . ASP A 1 126 ? -6.826 7.556 16.443 1.00 92.25 126 ASP A N 1
ATOM 945 C CA . ASP A 1 126 ? -7.763 8.611 16.056 1.00 92.25 126 ASP A CA 1
ATOM 946 C C . ASP A 1 126 ? -7.685 9.733 17.102 1.00 92.25 126 ASP A C 1
ATOM 948 O O . ASP A 1 126 ? -8.087 9.570 18.259 1.00 92.25 126 ASP A O 1
ATOM 952 N N . TYR A 1 127 ? -7.145 10.889 16.708 1.00 90.56 127 TYR A N 1
ATOM 953 C CA . TYR A 1 127 ? -7.087 12.074 17.567 1.00 90.56 127 TYR A CA 1
ATOM 954 C C . TYR A 1 127 ? -8.398 12.868 17.573 1.00 90.56 127 TYR A C 1
ATOM 956 O O . TYR A 1 127 ? -8.522 13.825 18.334 1.00 90.56 127 TYR A O 1
ATOM 964 N N . GLY A 1 128 ? -9.386 12.481 16.764 1.00 78.12 128 GLY A N 1
ATOM 965 C CA . GLY A 1 128 ? -10.796 12.848 16.856 1.00 78.12 128 GLY A CA 1
ATOM 966 C C . GLY A 1 128 ? -11.061 14.290 17.284 1.00 78.12 128 GLY A C 1
ATOM 967 O O . GLY A 1 128 ? -10.470 15.240 16.761 1.00 78.12 128 GLY A O 1
ATOM 968 N N . LYS A 1 129 ? -11.945 14.455 18.279 1.00 68.06 129 LYS A N 1
ATOM 969 C CA . LYS A 1 129 ? -12.281 15.760 18.879 1.00 68.06 129 LYS A CA 1
ATOM 970 C C . LYS A 1 129 ? -11.083 16.426 19.566 1.00 68.06 129 LYS A C 1
ATOM 972 O O . LYS A 1 129 ? -11.068 17.649 19.624 1.00 68.06 129 LYS A O 1
ATOM 977 N N . ALA A 1 130 ? -10.084 15.662 20.023 1.00 63.88 130 ALA A N 1
ATOM 978 C CA . ALA A 1 130 ? -8.866 16.188 20.654 1.00 63.88 130 ALA A CA 1
ATOM 979 C C . ALA A 1 130 ? -8.010 17.021 19.687 1.00 63.88 130 ALA A C 1
ATOM 981 O O . ALA A 1 130 ? -7.227 17.871 20.101 1.00 63.88 130 ALA A O 1
ATOM 982 N N . SER A 1 131 ? -8.178 16.797 18.383 1.00 65.94 131 SER A N 1
ATOM 983 C CA . SER A 1 131 ? -7.473 17.527 17.333 1.00 65.94 131 SER A CA 1
ATOM 984 C C . SER A 1 131 ? -8.200 18.778 16.819 1.00 65.94 131 SER A C 1
ATOM 986 O O . SER A 1 131 ? -7.612 19.506 16.016 1.00 65.94 131 SER A O 1
ATOM 988 N N . ALA A 1 132 ? -9.437 19.045 17.265 1.00 62.03 132 ALA A N 1
ATOM 989 C CA . ALA A 1 132 ? -10.252 20.170 16.802 1.00 62.03 132 ALA A CA 1
ATOM 990 C C . ALA A 1 132 ? -9.743 21.531 17.336 1.00 62.03 132 ALA A C 1
ATOM 992 O O . ALA A 1 132 ? -9.244 21.587 18.459 1.00 62.03 132 ALA A O 1
ATOM 993 N N . PRO A 1 133 ? -9.928 22.654 16.604 1.00 54.44 133 PRO A N 1
ATOM 994 C CA . PRO A 1 133 ? -9.471 23.982 17.042 1.00 54.44 133 PRO A CA 1
ATOM 995 C C . PRO A 1 133 ? -10.000 24.420 18.418 1.00 54.44 133 PRO A C 1
ATOM 997 O O . PRO A 1 133 ? -9.329 25.163 19.123 1.00 54.44 133 PRO A O 1
ATOM 1000 N N . ASN A 1 134 ? -11.179 23.919 18.806 1.00 61.06 134 ASN A N 1
ATOM 1001 C CA . ASN A 1 134 ? -11.829 24.165 20.098 1.00 61.06 134 ASN A CA 1
ATOM 1002 C C . ASN A 1 134 ? -12.005 22.861 20.895 1.00 61.06 134 ASN A C 1
ATOM 1004 O O . ASN A 1 134 ? -13.031 22.672 21.548 1.00 61.06 134 ASN A O 1
ATOM 1008 N N . ALA A 1 135 ? -11.066 21.921 20.765 1.00 61.16 135 ALA A N 1
ATOM 1009 C CA . ALA A 1 135 ? -11.115 20.652 21.478 1.00 61.16 135 ALA A CA 1
ATOM 1010 C C . ALA A 1 135 ? -11.318 20.879 22.982 1.00 61.16 135 ALA A C 1
ATOM 1012 O O . ALA A 1 135 ? -10.593 21.656 23.610 1.00 61.16 135 ALA A O 1
ATOM 1013 N N . GLU A 1 136 ? -12.286 20.177 23.575 1.00 61.25 136 GLU A N 1
ATOM 1014 C CA . GLU A 1 136 ? -12.372 20.109 25.029 1.00 61.25 136 GLU A CA 1
ATOM 1015 C C . GLU A 1 136 ? -11.054 19.553 25.569 1.00 61.25 136 GLU A C 1
ATOM 1017 O O . GLU A 1 136 ? -10.525 18.564 25.061 1.00 61.25 136 GLU A O 1
ATOM 1022 N N . ARG A 1 137 ? -10.532 20.166 26.635 1.00 56.91 137 ARG A N 1
ATOM 1023 C CA . ARG A 1 137 ? -9.245 19.789 27.245 1.00 56.91 137 ARG A CA 1
ATOM 1024 C C . ARG A 1 137 ? -9.206 18.335 27.751 1.00 56.91 137 ARG A C 1
ATOM 1026 O O . ARG A 1 137 ? -8.142 17.843 28.109 1.00 56.91 137 ARG A O 1
ATOM 1033 N N . THR A 1 138 ? -10.367 17.686 27.818 1.00 58.06 138 THR A N 1
ATOM 1034 C CA . THR A 1 138 ? -10.626 16.313 28.269 1.00 58.06 138 THR A CA 1
ATOM 1035 C C . THR A 1 138 ? -10.782 15.306 27.127 1.00 58.06 138 THR A C 1
ATOM 1037 O O . THR A 1 138 ? -10.860 14.110 27.402 1.00 58.06 138 THR A O 1
ATOM 1040 N N . ALA A 1 139 ? -10.839 15.741 25.863 1.00 65.31 139 ALA A N 1
ATOM 1041 C CA . ALA A 1 139 ? -10.939 14.827 24.733 1.00 65.31 139 ALA A CA 1
ATOM 1042 C C . ALA A 1 139 ? -9.629 14.032 24.601 1.00 65.31 139 ALA A C 1
ATOM 1044 O O . ALA A 1 139 ? -8.588 14.585 24.251 1.00 65.31 139 ALA A O 1
ATOM 1045 N N . ALA A 1 140 ? -9.677 12.736 24.908 1.00 74.69 140 ALA A N 1
ATOM 1046 C CA . ALA A 1 140 ? -8.543 11.835 24.744 1.00 74.69 140 ALA A CA 1
ATOM 1047 C C . ALA A 1 140 ? -8.528 11.247 23.320 1.00 74.69 140 ALA A C 1
ATOM 1049 O O . ALA A 1 140 ? -9.600 10.975 22.770 1.00 74.69 140 ALA A O 1
ATOM 1050 N N . PRO A 1 141 ? -7.347 11.022 22.718 1.00 86.69 141 PRO A N 1
ATOM 1051 C CA . PRO A 1 141 ? -7.254 10.232 21.498 1.00 86.69 141 PRO A CA 1
ATOM 1052 C C . PRO A 1 141 ? -7.637 8.781 21.794 1.00 86.69 141 PRO A C 1
ATOM 1054 O O . PRO A 1 141 ? -7.405 8.284 22.901 1.00 86.69 141 PRO A O 1
ATOM 1057 N N . VAL A 1 142 ? -8.156 8.087 20.788 1.00 88.06 142 VAL A N 1
ATOM 1058 C CA . VAL A 1 142 ? -8.496 6.665 20.884 1.00 88.06 142 VAL A CA 1
ATOM 1059 C C . VAL A 1 142 ? -7.465 5.863 20.103 1.00 88.06 142 VAL A C 1
ATOM 1061 O O . VAL A 1 142 ? -7.187 6.166 18.944 1.00 88.06 142 VAL A O 1
ATOM 1064 N N . VAL A 1 143 ? -6.884 4.841 20.734 1.00 92.25 143 VAL A N 1
ATOM 1065 C CA . VAL A 1 143 ? -5.978 3.904 20.059 1.00 92.25 143 VAL A CA 1
ATOM 1066 C C . VAL A 1 143 ? -6.741 2.651 19.708 1.00 92.25 143 VAL A C 1
ATOM 1068 O O . VAL A 1 143 ? -7.448 2.081 20.537 1.00 92.25 143 VAL A O 1
ATOM 1071 N N . PHE A 1 144 ? -6.508 2.163 18.504 1.00 95.06 144 PHE A N 1
ATOM 1072 C CA . PHE A 1 144 ? -6.970 0.866 18.078 1.00 95.06 144 PHE A CA 1
ATOM 1073 C C . PHE A 1 144 ? -5.783 0.002 17.700 1.00 95.06 144 PHE A C 1
ATOM 1075 O O . PHE A 1 144 ? -4.914 0.435 16.951 1.00 95.06 144 PHE A O 1
ATOM 1082 N N . VAL A 1 145 ? -5.749 -1.230 18.201 1.00 96.31 145 VAL A N 1
ATOM 1083 C CA . VAL A 1 145 ? -4.711 -2.214 17.876 1.00 96.31 145 VAL A CA 1
ATOM 1084 C C . VAL A 1 145 ? -5.364 -3.421 17.232 1.00 96.31 145 VAL A C 1
ATOM 1086 O O . VAL A 1 145 ? -6.429 -3.885 17.648 1.00 96.31 145 VAL A O 1
ATOM 1089 N N . GLY A 1 146 ? -4.733 -3.915 16.180 1.00 96.44 146 GLY A N 1
ATOM 1090 C CA . GLY A 1 146 ? -5.288 -4.940 15.327 1.00 96.44 146 GLY A CA 1
ATOM 1091 C C . GLY A 1 146 ? -4.222 -5.748 14.617 1.00 96.44 146 GLY A C 1
ATOM 1092 O O . GLY A 1 146 ? -3.017 -5.529 14.749 1.00 96.44 146 GLY A O 1
ATOM 1093 N N . ARG A 1 147 ? -4.693 -6.712 13.835 1.00 96.31 147 ARG A N 1
ATOM 1094 C CA . ARG A 1 147 ? -3.854 -7.522 12.954 1.00 96.31 147 ARG A CA 1
ATOM 1095 C C . ARG A 1 147 ? -4.484 -7.591 11.582 1.00 96.31 147 ARG A C 1
ATOM 1097 O O . ARG A 1 147 ? -5.710 -7.528 11.442 1.00 96.31 147 ARG A O 1
ATOM 1104 N N . ARG A 1 148 ? -3.629 -7.742 10.574 1.00 95.38 148 ARG A N 1
ATOM 1105 C CA . ARG A 1 148 ? -4.082 -8.030 9.219 1.00 95.38 148 ARG A CA 1
ATOM 1106 C C . ARG A 1 148 ? -4.852 -9.353 9.215 1.00 95.38 148 ARG A C 1
ATOM 1108 O O . ARG A 1 148 ? -4.424 -10.328 9.828 1.00 95.38 148 ARG A O 1
ATOM 1115 N N . VAL A 1 149 ? -5.975 -9.374 8.515 1.00 95.81 149 VAL A N 1
ATOM 1116 C CA . VAL A 1 149 ? -6.853 -10.534 8.338 1.00 95.81 149 VAL A CA 1
ATOM 1117 C C . VAL A 1 149 ? -7.149 -10.724 6.856 1.00 95.81 149 VAL A C 1
ATOM 1119 O O . VAL A 1 149 ? -7.066 -9.784 6.064 1.00 95.81 149 VAL A O 1
ATOM 1122 N N . ARG A 1 150 ? -7.494 -11.945 6.457 1.00 94.94 150 ARG A N 1
ATOM 1123 C CA . ARG A 1 150 ? -8.092 -12.216 5.146 1.00 94.94 150 ARG A CA 1
ATOM 1124 C C . ARG A 1 150 ? -9.607 -12.241 5.279 1.00 94.94 150 ARG A C 1
ATOM 1126 O O . ARG A 1 150 ? -10.135 -12.575 6.337 1.00 94.94 150 ARG A O 1
ATOM 1133 N N . LEU A 1 151 ? -10.311 -11.979 4.179 1.00 95.00 151 LEU A N 1
ATOM 1134 C CA . LEU A 1 151 ? -11.770 -12.123 4.138 1.00 95.00 151 LEU A CA 1
ATOM 1135 C C . LEU A 1 151 ? -12.211 -13.532 4.550 1.00 95.00 151 LEU A C 1
ATOM 1137 O O . LEU A 1 151 ? -13.143 -13.681 5.336 1.00 95.00 151 LEU A O 1
ATOM 1141 N N . SER A 1 152 ? -11.478 -14.558 4.111 1.00 94.81 152 SER A N 1
ATOM 1142 C CA . SER A 1 152 ? -11.728 -15.949 4.491 1.00 94.81 152 SER A CA 1
ATOM 1143 C C . SER A 1 152 ? -11.558 -16.212 5.990 1.00 94.81 152 SER A C 1
ATOM 1145 O O . SER A 1 152 ? -12.334 -16.984 6.548 1.00 94.81 152 SER A O 1
ATOM 1147 N N . ASP A 1 153 ? -10.617 -15.539 6.663 1.00 95.75 153 ASP A N 1
ATOM 1148 C CA . ASP A 1 153 ? -10.440 -15.648 8.121 1.00 95.75 153 ASP A CA 1
ATOM 1149 C C . ASP A 1 153 ? -11.641 -15.068 8.884 1.00 95.75 153 ASP A C 1
ATOM 1151 O O . ASP A 1 153 ? -11.892 -15.436 10.032 1.00 95.75 153 ASP A O 1
ATOM 1155 N N . LEU A 1 154 ? -12.379 -14.162 8.237 1.00 97.12 154 LEU A N 1
ATOM 1156 C CA . LEU A 1 154 ? -13.593 -13.541 8.750 1.00 97.12 154 LEU A CA 1
ATOM 1157 C C . LEU A 1 154 ? -14.881 -14.200 8.236 1.00 97.12 154 LEU A C 1
ATOM 1159 O O . LEU A 1 154 ? -15.967 -13.705 8.530 1.00 97.12 154 LEU A O 1
ATOM 1163 N N . ALA A 1 155 ? -14.785 -15.284 7.457 1.00 97.25 155 ALA A N 1
ATOM 1164 C CA . ALA A 1 155 ? -15.907 -15.880 6.724 1.00 97.25 155 ALA A CA 1
ATOM 1165 C C . ALA A 1 155 ? -16.676 -14.881 5.828 1.00 97.25 155 ALA A C 1
ATOM 1167 O O . ALA A 1 155 ? -17.849 -15.088 5.523 1.00 97.25 155 ALA A O 1
ATOM 1168 N N . LEU A 1 156 ? -16.006 -13.815 5.388 1.00 96.62 156 LEU A N 1
ATOM 1169 C CA . LEU A 1 156 ? -16.524 -12.834 4.443 1.00 96.62 156 LEU A CA 1
ATOM 1170 C C . LEU A 1 156 ? -16.159 -13.221 3.007 1.00 96.62 156 LEU A C 1
ATOM 1172 O O . LEU A 1 156 ? -15.201 -13.956 2.752 1.00 96.62 156 LEU A O 1
ATOM 1176 N N . ARG A 1 157 ? -16.915 -12.678 2.053 1.00 94.31 157 ARG A N 1
ATOM 1177 C CA . ARG A 1 157 ? -16.645 -12.786 0.618 1.00 94.31 157 ARG A CA 1
ATOM 1178 C C . ARG A 1 157 ? -16.570 -11.395 0.007 1.00 94.31 157 ARG A C 1
ATOM 1180 O O . ARG A 1 157 ? -17.272 -10.491 0.450 1.00 94.31 157 ARG A O 1
ATOM 1187 N N . ALA A 1 158 ? -15.711 -11.248 -0.996 1.00 93.81 158 ALA A N 1
ATOM 1188 C CA . ALA A 1 158 ? -15.727 -10.061 -1.833 1.00 93.81 158 ALA A CA 1
ATOM 1189 C C . ALA A 1 158 ? -17.029 -10.034 -2.647 1.00 93.81 158 ALA A C 1
ATOM 1191 O O . ALA A 1 158 ? -17.506 -11.083 -3.085 1.00 93.81 158 ALA A O 1
ATOM 1192 N N . ARG A 1 159 ? -17.584 -8.842 -2.855 1.00 93.50 159 ARG A N 1
ATOM 1193 C CA . ARG A 1 159 ? -18.706 -8.607 -3.765 1.00 93.50 159 ARG A CA 1
ATOM 1194 C C . ARG A 1 159 ? -18.290 -8.911 -5.211 1.00 93.50 159 ARG A C 1
ATOM 1196 O O . ARG A 1 159 ? -17.128 -8.723 -5.575 1.00 93.50 159 ARG A O 1
ATOM 1203 N N . ASP A 1 160 ? -19.251 -9.275 -6.055 1.00 90.31 160 ASP A N 1
ATOM 1204 C CA . ASP A 1 160 ? -18.983 -9.572 -7.472 1.00 90.31 160 ASP A CA 1
ATOM 1205 C C . ASP A 1 160 ? -18.562 -8.324 -8.268 1.00 90.31 160 ASP A C 1
ATOM 1207 O O . ASP A 1 160 ? -17.768 -8.390 -9.209 1.00 90.31 160 ASP A O 1
ATOM 1211 N N . ALA A 1 161 ? -19.081 -7.153 -7.886 1.00 90.88 161 ALA A N 1
ATOM 1212 C CA . ALA A 1 161 ? -18.759 -5.893 -8.540 1.00 90.88 161 ALA A CA 1
ATOM 1213 C C . ALA A 1 161 ? -17.315 -5.451 -8.249 1.00 90.88 161 ALA A C 1
ATOM 1215 O O . ALA A 1 161 ? -16.920 -5.265 -7.095 1.00 90.88 161 ALA A O 1
ATOM 1216 N N . ARG A 1 162 ? -16.545 -5.165 -9.307 1.00 88.69 162 ARG A N 1
ATOM 1217 C CA . ARG A 1 162 ? -15.170 -4.659 -9.177 1.00 88.69 162 ARG A CA 1
ATOM 1218 C C . ARG A 1 162 ? -15.127 -3.389 -8.310 1.00 88.69 162 ARG A C 1
ATOM 1220 O O . ARG A 1 162 ? -15.972 -2.506 -8.498 1.00 88.69 162 ARG A O 1
ATOM 1227 N N . PRO A 1 163 ? -14.143 -3.234 -7.407 1.00 92.12 163 PRO A N 1
ATOM 1228 C CA . PRO A 1 163 ? -13.891 -1.939 -6.795 1.00 92.12 163 PRO A CA 1
ATOM 1229 C C . PRO A 1 163 ? -13.448 -0.910 -7.847 1.00 92.12 163 PRO A C 1
ATOM 1231 O O . PRO A 1 163 ? -12.902 -1.253 -8.904 1.00 92.12 163 PRO A O 1
ATOM 1234 N N . ARG A 1 164 ? -13.695 0.366 -7.556 1.00 92.44 164 ARG A N 1
ATOM 1235 C CA . ARG A 1 164 ? -13.144 1.507 -8.301 1.00 92.44 164 ARG A CA 1
ATOM 1236 C C . ARG A 1 164 ? -12.101 2.202 -7.442 1.00 92.44 164 ARG A C 1
ATOM 1238 O O . ARG A 1 164 ? -12.300 2.332 -6.239 1.00 92.44 164 ARG A O 1
ATOM 1245 N N . PHE A 1 165 ? -11.023 2.655 -8.063 1.00 93.62 165 PHE A N 1
ATOM 1246 C CA . PHE A 1 165 ? -10.001 3.461 -7.396 1.00 93.62 165 PHE A CA 1
ATOM 1247 C C . PHE A 1 165 ? -10.021 4.900 -7.927 1.00 93.62 165 PHE A C 1
ATOM 1249 O O . PHE A 1 165 ? -10.919 5.278 -8.687 1.00 93.62 165 PHE A O 1
ATOM 1256 N N . LEU A 1 166 ? -9.079 5.734 -7.489 1.00 94.00 166 LEU A N 1
ATOM 1257 C CA . LEU A 1 166 ? -9.029 7.131 -7.902 1.00 94.00 166 LEU A CA 1
ATOM 1258 C C . LEU A 1 166 ? -8.532 7.239 -9.345 1.00 94.00 166 LEU A C 1
ATOM 1260 O O . LEU A 1 166 ? -7.558 6.578 -9.693 1.00 94.00 166 LEU A O 1
ATOM 1264 N N . PRO A 1 167 ? -9.167 8.048 -10.206 1.00 95.31 167 PRO A N 1
ATOM 1265 C CA . PRO A 1 167 ? -8.663 8.247 -11.555 1.00 95.31 167 PRO A CA 1
ATOM 1266 C C . PRO A 1 167 ? -7.294 8.934 -11.511 1.00 95.31 167 PRO A C 1
ATOM 1268 O O . PRO A 1 167 ? -7.097 9.893 -10.764 1.00 95.31 167 PRO A O 1
ATOM 1271 N N . ALA A 1 168 ? -6.366 8.465 -12.340 1.00 96.00 168 ALA A N 1
ATOM 1272 C CA . ALA A 1 168 ? -5.105 9.156 -12.571 1.00 96.00 168 ALA A CA 1
ATOM 1273 C C . ALA A 1 168 ? -5.352 10.572 -13.140 1.00 96.00 168 ALA A C 1
ATOM 1275 O O . ALA A 1 168 ? -6.335 10.782 -13.866 1.00 96.00 168 ALA A O 1
ATOM 1276 N N . PRO A 1 169 ? -4.469 11.546 -12.859 1.00 94.12 169 PRO A N 1
ATOM 1277 C CA . PRO A 1 169 ? -4.613 12.902 -13.373 1.00 94.12 169 PRO A CA 1
ATOM 1278 C C . PRO A 1 169 ? -4.567 12.923 -14.906 1.00 94.12 169 PRO A C 1
ATOM 1280 O O . PRO A 1 169 ? -3.801 12.194 -15.539 1.00 94.12 169 PRO A O 1
ATOM 1283 N N . ALA A 1 170 ? -5.363 13.802 -15.518 1.00 91.75 170 ALA A N 1
ATOM 1284 C CA . ALA A 1 170 ? -5.328 14.001 -16.961 1.00 91.75 170 ALA A CA 1
ATOM 1285 C C . ALA A 1 170 ? -3.980 14.618 -17.375 1.00 91.75 170 ALA A C 1
ATOM 1287 O O . ALA A 1 170 ? -3.728 15.801 -17.149 1.00 91.75 170 ALA A O 1
ATOM 1288 N N . ALA A 1 171 ? -3.116 13.815 -17.994 1.00 93.19 171 ALA A N 1
ATOM 1289 C CA . ALA A 1 171 ? -1.800 14.238 -18.456 1.00 93.19 171 ALA A CA 1
ATOM 1290 C C . ALA A 1 171 ? -1.446 13.580 -19.794 1.00 93.19 171 ALA A C 1
ATOM 1292 O O . ALA A 1 171 ? -1.751 12.410 -20.043 1.00 93.19 171 ALA A O 1
ATOM 1293 N N . LYS A 1 172 ? -0.764 14.330 -20.666 1.00 93.62 172 LYS A N 1
ATOM 1294 C CA . LYS A 1 172 ? -0.253 13.796 -21.932 1.00 93.62 172 LYS A CA 1
ATOM 1295 C C . LYS A 1 172 ? 0.921 12.858 -21.653 1.00 93.62 172 LYS A C 1
ATOM 1297 O O . LYS A 1 172 ? 1.850 13.239 -20.946 1.00 93.62 172 LYS A O 1
ATOM 1302 N N . ALA A 1 173 ? 0.892 11.667 -22.249 1.00 94.31 173 ALA A N 1
ATOM 1303 C CA . ALA A 1 173 ? 1.995 10.720 -22.140 1.00 94.31 173 ALA A CA 1
ATOM 1304 C C . ALA A 1 173 ? 3.308 11.322 -22.694 1.00 94.31 173 ALA A C 1
ATOM 1306 O O . ALA A 1 173 ? 3.277 11.998 -23.735 1.00 94.31 173 ALA A O 1
ATOM 1307 N N . PRO A 1 174 ? 4.459 11.080 -22.039 1.00 93.12 174 PRO A N 1
ATOM 1308 C CA . PRO A 1 174 ? 5.766 11.467 -22.552 1.00 93.12 174 PRO A CA 1
ATOM 1309 C C . PRO A 1 174 ? 6.019 10.903 -23.955 1.00 93.12 174 PRO A C 1
ATOM 1311 O O . PRO A 1 174 ? 5.641 9.775 -24.278 1.00 93.12 174 PRO A O 1
ATOM 1314 N N . LYS A 1 175 ? 6.684 11.688 -24.809 1.00 91.50 175 LYS A N 1
ATOM 1315 C CA . LYS A 1 175 ? 7.024 11.252 -26.170 1.00 91.50 175 LYS A CA 1
ATOM 1316 C C . LYS A 1 175 ? 7.958 10.040 -26.106 1.00 91.50 175 LYS A C 1
ATOM 1318 O O . LYS A 1 175 ? 8.996 10.107 -25.460 1.00 91.50 175 LYS A O 1
ATOM 1323 N N . GLY A 1 176 ? 7.609 8.975 -26.827 1.00 88.12 176 GLY A N 1
ATOM 1324 C CA . GLY A 1 176 ? 8.420 7.757 -26.901 1.00 88.12 176 GLY A CA 1
ATOM 1325 C C . GLY A 1 176 ? 8.214 6.774 -25.746 1.00 88.12 176 GLY A C 1
ATOM 1326 O O . GLY A 1 176 ? 8.864 5.735 -25.747 1.00 88.12 176 GLY A O 1
ATOM 1327 N N . LEU A 1 177 ? 7.306 7.057 -24.801 1.00 92.00 177 LEU A N 1
ATOM 1328 C CA . LEU A 1 177 ? 6.910 6.084 -23.785 1.00 92.00 177 LEU A CA 1
ATOM 1329 C C . LEU A 1 177 ? 6.235 4.879 -24.458 1.00 92.00 177 LEU A C 1
ATOM 1331 O O . LEU A 1 177 ? 5.192 5.026 -25.098 1.00 92.00 177 LEU A O 1
ATOM 1335 N N . ALA A 1 178 ? 6.831 3.699 -24.307 1.00 88.00 178 ALA A N 1
ATOM 1336 C CA . ALA A 1 178 ? 6.295 2.444 -24.815 1.00 88.00 178 ALA A CA 1
ATOM 1337 C C . ALA A 1 178 ? 5.720 1.628 -23.654 1.00 88.00 178 ALA A C 1
ATOM 1339 O O . ALA A 1 178 ? 6.466 1.115 -22.826 1.00 88.00 178 ALA A O 1
ATOM 1340 N N . LEU A 1 179 ? 4.396 1.492 -23.606 1.00 93.25 179 LEU A N 1
ATOM 1341 C CA . LEU A 1 179 ? 3.737 0.623 -22.634 1.00 93.25 179 LEU A CA 1
ATOM 1342 C C . LEU A 1 179 ? 3.789 -0.833 -23.104 1.00 93.25 179 LEU A C 1
ATOM 1344 O O . LEU A 1 179 ? 3.722 -1.127 -24.298 1.00 93.25 179 LEU A O 1
ATOM 1348 N N . HIS A 1 180 ? 3.950 -1.748 -22.155 1.00 95.25 180 HIS A N 1
ATOM 1349 C CA . HIS A 1 180 ? 4.103 -3.184 -22.409 1.00 95.25 180 HIS A CA 1
ATOM 1350 C C . HIS A 1 180 ? 2.861 -3.989 -22.017 1.00 95.25 180 HIS A C 1
ATOM 1352 O O . HIS A 1 180 ? 2.630 -5.071 -22.559 1.00 95.25 180 HIS A O 1
ATOM 1358 N N . LEU A 1 181 ? 2.078 -3.446 -21.087 1.00 97.94 181 LEU A N 1
ATOM 1359 C CA . LEU A 1 181 ? 0.753 -3.913 -20.702 1.00 97.94 181 LEU A CA 1
ATOM 1360 C C . LEU A 1 181 ? -0.212 -2.724 -20.767 1.00 97.94 181 LEU A C 1
ATOM 1362 O O . LEU A 1 181 ? 0.194 -1.577 -20.576 1.00 97.94 181 LEU A O 1
ATOM 1366 N N . ASP A 1 182 ? -1.483 -3.006 -21.002 1.00 97.25 182 ASP A N 1
ATOM 1367 C CA . ASP A 1 182 ? -2.543 -2.006 -21.073 1.00 97.25 182 ASP A CA 1
ATOM 1368 C C . ASP A 1 182 ? -3.398 -2.026 -19.805 1.00 97.25 182 ASP A C 1
ATOM 1370 O O . ASP A 1 182 ? -3.565 -3.061 -19.152 1.00 97.25 182 ASP A O 1
ATOM 1374 N N . VAL A 1 183 ? -4.000 -0.882 -19.463 1.00 97.94 183 VAL A N 1
ATOM 1375 C CA . VAL A 1 183 ? -5.030 -0.852 -18.417 1.00 97.94 183 VAL A CA 1
ATOM 1376 C C . VAL A 1 183 ? -6.152 -1.803 -18.817 1.00 97.94 183 VAL A C 1
ATOM 1378 O O . VAL A 1 183 ? -6.797 -1.650 -19.851 1.00 97.94 183 VAL A O 1
ATOM 1381 N N . GLY A 1 184 ? -6.412 -2.771 -17.949 1.00 97.81 184 GLY A N 1
ATOM 1382 C CA . GLY A 1 184 ? -7.410 -3.800 -18.150 1.00 97.81 184 GLY A CA 1
ATOM 1383 C C . GLY A 1 184 ? -6.893 -5.132 -18.672 1.00 97.81 184 GLY A C 1
ATOM 1384 O O . GLY A 1 184 ? -7.691 -6.070 -18.719 1.00 97.81 184 GLY A O 1
ATOM 1385 N N . ASP A 1 185 ? -5.602 -5.243 -18.983 1.00 98.50 185 ASP A N 1
ATOM 1386 C CA . ASP A 1 185 ? -4.962 -6.543 -19.155 1.00 98.50 185 ASP A CA 1
ATOM 1387 C C . ASP A 1 185 ? -5.129 -7.384 -17.886 1.00 98.50 185 ASP A C 1
ATOM 1389 O O . ASP A 1 185 ? -5.079 -6.880 -16.759 1.00 98.50 185 ASP A O 1
ATOM 1393 N N . GLU A 1 186 ? -5.303 -8.687 -18.072 1.00 98.19 186 GLU A N 1
ATOM 1394 C CA . GLU A 1 186 ? -5.400 -9.654 -16.987 1.00 98.19 186 GLU A CA 1
ATOM 1395 C C . GLU A 1 186 ? -4.321 -10.712 -17.142 1.00 98.19 186 GLU A C 1
ATOM 1397 O O . GLU A 1 186 ? -4.044 -11.170 -18.251 1.00 98.19 186 GLU A O 1
ATOM 1402 N N . GLY A 1 187 ? -3.718 -11.108 -16.025 1.00 97.69 187 GLY A N 1
ATOM 1403 C CA . GLY A 1 187 ? -2.644 -12.083 -16.039 1.00 97.69 187 GLY A CA 1
ATOM 1404 C C . GLY A 1 187 ? -2.606 -12.972 -14.809 1.00 97.69 187 GLY A C 1
ATOM 1405 O O . GLY A 1 187 ? -2.978 -12.570 -13.706 1.00 97.69 187 GLY A O 1
ATOM 1406 N N . ASN A 1 188 ? -2.140 -14.201 -15.020 1.00 97.88 188 ASN A N 1
ATOM 1407 C CA . ASN A 1 188 ? -1.944 -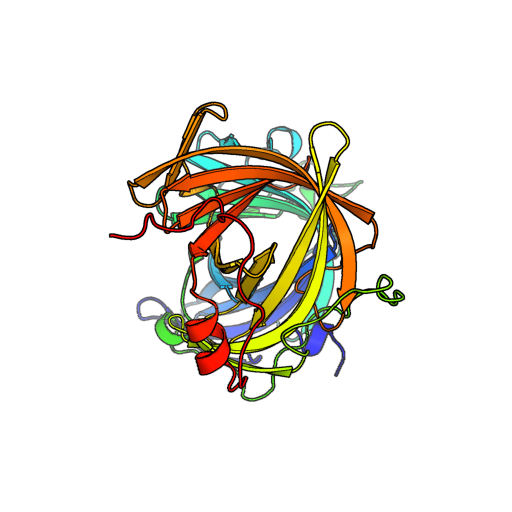15.198 -13.970 1.00 97.88 188 ASN A CA 1
ATOM 1408 C C . ASN A 1 188 ? -0.481 -15.175 -13.519 1.00 97.88 188 ASN A C 1
ATOM 1410 O O . ASN A 1 188 ? 0.395 -15.744 -14.171 1.00 97.88 188 ASN A O 1
ATOM 1414 N N . LEU A 1 189 ? -0.221 -14.491 -12.408 1.00 96.44 189 LEU A N 1
ATOM 1415 C CA . LEU A 1 189 ? 1.090 -14.392 -11.773 1.00 96.44 189 LEU A CA 1
ATOM 1416 C C . LEU A 1 189 ? 1.218 -15.438 -10.657 1.00 96.44 189 LEU A C 1
ATOM 1418 O O . LEU A 1 189 ? 0.234 -16.028 -10.216 1.00 96.44 189 LEU A O 1
ATOM 1422 N N . SER A 1 190 ? 2.431 -15.631 -10.136 1.00 92.06 190 SER A N 1
ATOM 1423 C CA . SER A 1 190 ? 2.676 -16.535 -8.998 1.00 92.06 190 SER A CA 1
ATOM 1424 C C . SER A 1 190 ? 1.869 -16.173 -7.746 1.00 92.06 190 SER A C 1
ATOM 1426 O O . SER A 1 190 ? 1.565 -17.048 -6.941 1.00 92.06 190 SER A O 1
ATOM 1428 N N . ALA A 1 191 ? 1.519 -14.895 -7.588 1.00 91.81 191 ALA A N 1
ATOM 1429 C CA . ALA A 1 191 ? 0.741 -14.392 -6.465 1.00 91.81 191 ALA A CA 1
ATOM 1430 C C . ALA A 1 191 ? -0.783 -14.493 -6.664 1.00 91.81 191 ALA A C 1
ATOM 1432 O O . ALA A 1 191 ? -1.507 -14.186 -5.727 1.00 91.81 191 ALA A O 1
ATOM 1433 N N . GLY A 1 192 ? -1.277 -14.866 -7.852 1.00 94.19 192 GLY A N 1
ATOM 1434 C CA . GLY A 1 192 ? -2.710 -14.894 -8.165 1.00 94.19 192 GLY A CA 1
ATOM 1435 C C . GLY A 1 192 ? -3.054 -14.335 -9.548 1.00 94.19 192 GLY A C 1
ATOM 1436 O O . GLY A 1 192 ? -2.175 -13.986 -10.342 1.00 94.19 192 GLY A O 1
ATOM 1437 N N . ARG A 1 193 ? -4.357 -14.249 -9.839 1.00 96.62 193 ARG A N 1
ATOM 1438 C CA . ARG A 1 193 ? -4.876 -13.635 -11.067 1.00 96.62 193 ARG A CA 1
ATOM 1439 C C . ARG A 1 193 ? -5.151 -12.158 -10.823 1.00 96.62 193 ARG A C 1
ATOM 1441 O O . ARG A 1 193 ? -6.015 -11.817 -10.024 1.00 96.62 193 ARG A O 1
ATOM 1448 N N . PHE A 1 194 ? -4.456 -11.299 -11.554 1.00 97.75 194 PHE A N 1
ATOM 1449 C CA . PHE A 1 194 ? -4.539 -9.854 -11.386 1.00 97.75 194 PHE A CA 1
ATOM 1450 C C . PHE A 1 194 ? -5.009 -9.157 -12.653 1.00 97.75 194 PHE A C 1
ATOM 1452 O O . PHE A 1 194 ? -4.759 -9.623 -13.764 1.00 97.75 194 PHE A O 1
ATOM 1459 N N . ARG A 1 195 ? -5.623 -7.989 -12.466 1.00 97.69 195 ARG A N 1
ATOM 1460 C CA . ARG A 1 195 ? -5.937 -7.032 -13.526 1.00 97.69 195 ARG A CA 1
ATOM 1461 C C . ARG A 1 195 ? -5.069 -5.787 -13.384 1.00 97.69 195 ARG A C 1
ATOM 1463 O O . ARG A 1 195 ? -4.962 -5.258 -12.278 1.00 97.69 195 ARG A O 1
ATOM 1470 N N . VAL A 1 196 ? -4.521 -5.280 -14.485 1.00 98.62 196 VAL A N 1
ATOM 1471 C CA . VAL A 1 196 ? -3.882 -3.957 -14.535 1.00 98.62 196 VAL A CA 1
ATOM 1472 C C . VAL A 1 196 ? -4.969 -2.896 -14.374 1.00 98.62 196 VAL A C 1
ATOM 1474 O O . VAL A 1 196 ? -5.884 -2.806 -15.194 1.00 98.62 196 VAL A O 1
ATOM 1477 N N . ILE A 1 197 ? -4.905 -2.106 -13.307 1.00 97.69 197 ILE A N 1
ATOM 1478 C CA . ILE A 1 197 ? -5.874 -1.034 -13.038 1.00 97.69 197 ILE A CA 1
ATOM 1479 C C . ILE A 1 197 ? -5.317 0.349 -13.355 1.00 97.69 197 ILE A C 1
ATOM 1481 O O . ILE A 1 197 ? -6.087 1.208 -13.776 1.00 97.69 197 ILE A O 1
ATOM 1485 N N . GLY A 1 198 ? -4.005 0.538 -13.240 1.00 98.06 198 GLY A N 1
ATOM 1486 C CA . GLY A 1 198 ? -3.335 1.806 -13.487 1.00 98.06 198 GLY A CA 1
ATOM 1487 C C . GLY A 1 198 ? -1.882 1.603 -13.884 1.00 98.06 198 GLY A C 1
ATOM 1488 O O . GLY A 1 198 ? -1.319 0.524 -13.699 1.00 98.06 198 GLY A O 1
ATOM 1489 N N . ILE A 1 199 ? -1.289 2.637 -14.467 1.00 98.50 199 ILE A N 1
ATOM 1490 C CA . ILE A 1 199 ? 0.104 2.643 -14.913 1.00 98.50 199 ILE A CA 1
ATOM 1491 C C . ILE A 1 199 ? 0.715 3.974 -14.500 1.00 98.50 199 ILE A C 1
ATOM 1493 O O . ILE A 1 199 ? 0.100 5.019 -14.709 1.00 98.50 199 ILE A O 1
ATOM 1497 N N . MET A 1 200 ? 1.920 3.941 -13.946 1.00 98.19 200 MET A N 1
ATOM 1498 C CA . MET A 1 200 ? 2.721 5.119 -13.637 1.00 98.19 200 MET A CA 1
ATOM 1499 C C . MET A 1 200 ? 4.043 5.051 -14.395 1.00 98.19 200 MET A C 1
ATOM 1501 O O . MET A 1 200 ? 4.660 3.996 -14.478 1.00 98.19 200 MET A O 1
ATOM 1505 N N . HIS A 1 201 ? 4.488 6.182 -14.930 1.00 98.19 201 HIS A N 1
ATOM 1506 C CA . HIS A 1 201 ? 5.848 6.384 -15.413 1.00 98.19 201 HIS A CA 1
ATOM 1507 C C . HIS A 1 201 ? 6.561 7.291 -14.414 1.00 98.19 201 HIS A C 1
ATOM 1509 O O . HIS A 1 201 ? 6.069 8.375 -14.073 1.00 98.19 201 HIS A O 1
ATOM 1515 N N . ARG A 1 202 ? 7.707 6.835 -13.921 1.00 97.81 202 ARG A N 1
ATOM 1516 C CA . ARG A 1 202 ? 8.479 7.497 -12.873 1.00 97.81 202 ARG A CA 1
ATOM 1517 C C . ARG A 1 202 ? 9.898 7.757 -13.340 1.00 97.81 202 ARG A C 1
ATOM 1519 O O . ARG A 1 202 ? 10.401 7.115 -14.263 1.00 97.81 202 ARG A O 1
ATOM 1526 N N . SER A 1 203 ? 10.540 8.728 -12.703 1.00 97.38 203 SER A N 1
ATOM 1527 C CA . SER A 1 203 ? 11.953 9.005 -12.923 1.00 97.38 203 SER A CA 1
ATOM 1528 C C . SER A 1 203 ? 12.709 9.276 -11.635 1.00 97.38 203 SER A C 1
ATOM 1530 O O . SER A 1 203 ? 12.123 9.646 -10.622 1.00 97.38 203 SER A O 1
ATOM 1532 N N . ILE A 1 204 ? 14.024 9.111 -11.682 1.00 96.62 204 ILE A N 1
ATOM 1533 C CA . ILE A 1 204 ? 14.958 9.493 -10.625 1.00 96.62 204 ILE A CA 1
ATOM 1534 C C . ILE A 1 204 ? 16.173 10.143 -11.278 1.00 96.62 204 ILE A C 1
ATOM 1536 O O . ILE A 1 204 ? 16.523 9.819 -12.416 1.00 96.62 204 ILE A O 1
ATOM 1540 N N . ARG A 1 205 ? 16.803 11.086 -10.576 1.00 94.69 205 ARG A N 1
ATOM 1541 C CA . ARG A 1 205 ? 18.086 11.656 -10.993 1.00 94.69 205 ARG A CA 1
ATOM 1542 C C . ARG A 1 205 ? 19.186 11.211 -10.044 1.00 94.69 205 ARG A C 1
ATOM 1544 O O . ARG A 1 205 ? 19.075 11.455 -8.846 1.00 94.69 205 ARG A O 1
ATOM 1551 N N . ILE A 1 206 ? 20.233 10.608 -10.592 1.00 89.19 206 ILE A N 1
ATOM 1552 C CA . ILE A 1 206 ? 21.429 10.173 -9.866 1.00 89.19 206 ILE A CA 1
ATOM 1553 C C . ILE A 1 206 ? 22.620 10.787 -10.594 1.00 89.19 206 ILE A C 1
ATOM 1555 O O . ILE A 1 206 ? 22.740 10.627 -11.802 1.00 89.19 206 ILE A O 1
ATOM 1559 N N . GLU A 1 207 ? 23.437 11.567 -9.882 1.00 89.94 207 GLU A N 1
ATOM 1560 C CA . GLU A 1 207 ? 24.639 12.218 -10.442 1.00 89.94 207 GLU A CA 1
ATOM 1561 C C . GLU A 1 207 ? 24.387 13.019 -11.741 1.00 89.94 207 GLU A C 1
ATOM 1563 O O . GLU A 1 207 ? 25.240 13.137 -12.612 1.00 89.94 207 GLU A O 1
ATOM 1568 N N . GLY A 1 208 ? 23.193 13.609 -11.868 1.00 89.50 208 GLY A N 1
ATOM 1569 C CA . GLY A 1 208 ? 22.789 14.400 -13.037 1.00 89.50 208 GLY A CA 1
ATOM 1570 C C . GLY A 1 208 ? 22.165 13.589 -14.177 1.00 89.50 208 GLY A C 1
ATOM 1571 O O . GLY A 1 208 ? 21.496 14.170 -15.034 1.00 89.50 208 GLY A O 1
ATOM 1572 N N . GLU A 1 209 ? 22.278 12.264 -14.156 1.00 93.44 209 GLU A N 1
ATOM 1573 C CA . GLU A 1 209 ? 21.643 11.375 -15.125 1.00 93.44 209 GLU A CA 1
ATOM 1574 C C . GLU A 1 209 ? 20.207 11.041 -14.714 1.00 93.44 209 GLU A C 1
ATOM 1576 O O . GLU A 1 209 ? 19.906 10.848 -13.535 1.00 93.44 209 GLU A O 1
ATOM 1581 N N . ARG A 1 210 ? 19.293 10.999 -15.692 1.00 94.50 210 ARG A N 1
ATOM 1582 C CA . ARG A 1 210 ? 17.880 10.665 -15.471 1.00 94.50 210 ARG A CA 1
ATOM 1583 C C . ARG A 1 210 ? 17.625 9.214 -15.855 1.00 94.50 210 ARG A C 1
ATOM 1585 O O . ARG A 1 210 ? 17.771 8.858 -17.020 1.00 94.50 210 ARG A O 1
ATOM 1592 N N . TYR A 1 211 ? 17.128 8.445 -14.899 1.00 94.38 211 TYR A N 1
ATOM 1593 C CA . TYR A 1 211 ? 16.687 7.067 -15.077 1.00 94.38 211 TYR A CA 1
ATOM 1594 C C . TYR A 1 211 ? 15.165 7.012 -14.980 1.00 94.38 211 TYR A C 1
ATOM 1596 O O . TYR A 1 211 ? 14.567 7.784 -14.225 1.00 94.38 211 TYR A O 1
ATOM 1604 N N . THR A 1 212 ? 14.530 6.129 -15.748 1.00 96.19 212 THR A N 1
ATOM 1605 C CA . THR A 1 212 ? 13.068 5.989 -15.778 1.00 96.19 212 THR A CA 1
ATOM 1606 C C . THR A 1 212 ? 12.628 4.544 -15.641 1.00 96.19 212 THR A C 1
ATOM 1608 O O . THR A 1 212 ? 13.365 3.616 -15.980 1.00 96.19 212 THR A O 1
ATOM 1611 N N . TRP A 1 213 ? 11.406 4.367 -15.158 1.00 97.12 213 TRP A N 1
ATOM 1612 C CA . TRP A 1 213 ? 10.753 3.071 -15.062 1.00 97.12 213 TRP A CA 1
ATOM 1613 C C . TRP A 1 213 ? 9.238 3.233 -15.127 1.00 97.12 213 TRP A C 1
ATOM 1615 O O . TRP A 1 213 ? 8.696 4.324 -14.914 1.00 97.12 213 TRP A O 1
ATOM 1625 N N . GLU A 1 214 ? 8.556 2.126 -15.391 1.00 98.19 214 GLU A N 1
ATOM 1626 C CA . GLU A 1 214 ? 7.105 2.037 -15.333 1.00 98.19 214 GLU A CA 1
ATOM 1627 C C . GLU A 1 214 ? 6.664 1.123 -14.191 1.00 98.19 214 GLU A C 1
ATOM 1629 O O . GLU A 1 214 ? 7.288 0.102 -13.894 1.00 98.19 214 GLU A O 1
ATOM 1634 N N . GLU A 1 215 ? 5.546 1.480 -13.571 1.00 98.31 215 GLU A N 1
ATOM 1635 C CA . GLU A 1 215 ? 4.875 0.701 -12.539 1.00 98.31 215 GLU A CA 1
ATOM 1636 C C . GLU A 1 215 ? 3.451 0.401 -13.003 1.00 98.31 215 GLU A C 1
ATOM 1638 O O . GLU A 1 215 ? 2.640 1.306 -13.200 1.00 98.31 215 GLU A O 1
ATOM 1643 N N . TYR A 1 216 ? 3.130 -0.876 -13.176 1.00 98.62 216 TYR A N 1
ATOM 1644 C CA . TYR A 1 216 ? 1.781 -1.342 -13.476 1.00 98.62 216 TYR A CA 1
ATOM 1645 C C . TYR A 1 216 ? 1.106 -1.720 -12.165 1.00 98.62 216 TYR A C 1
ATOM 1647 O O . TYR A 1 216 ? 1.501 -2.696 -11.526 1.00 98.62 216 TYR A O 1
ATOM 1655 N N . VAL A 1 217 ? 0.089 -0.959 -11.770 1.00 98.12 217 VAL A N 1
ATOM 1656 C CA . VAL A 1 217 ? -0.707 -1.223 -10.571 1.00 98.12 217 VAL A CA 1
ATOM 1657 C C . VAL A 1 217 ? -1.691 -2.341 -10.881 1.00 98.12 217 VAL A C 1
ATOM 1659 O O . VAL A 1 217 ? -2.518 -2.241 -11.791 1.00 98.12 217 VAL A O 1
ATOM 1662 N N . LEU A 1 218 ? -1.593 -3.417 -10.116 1.00 98.00 218 LEU A N 1
ATOM 1663 C CA . LEU A 1 218 ? -2.359 -4.638 -10.273 1.00 98.00 218 LEU A CA 1
ATOM 1664 C C . LEU A 1 218 ? -3.336 -4.791 -9.115 1.00 98.00 218 LEU A C 1
ATOM 1666 O O . LEU A 1 218 ? -2.978 -4.540 -7.967 1.00 98.00 218 LEU A O 1
ATOM 1670 N N . HIS A 1 219 ? -4.540 -5.277 -9.394 1.00 96.62 219 HIS A N 1
ATOM 1671 C CA . HIS A 1 219 ? -5.527 -5.577 -8.363 1.00 96.62 219 HIS A CA 1
ATOM 1672 C C . HIS A 1 219 ? -6.146 -6.958 -8.557 1.00 96.62 219 HIS A C 1
ATOM 1674 O O . HIS A 1 219 ? -6.529 -7.330 -9.672 1.00 96.62 219 HIS A O 1
ATOM 1680 N N . ALA A 1 220 ? -6.300 -7.673 -7.448 1.00 93.19 220 ALA A N 1
ATOM 1681 C CA . ALA A 1 220 ? -7.142 -8.848 -7.325 1.00 93.19 220 ALA A CA 1
ATOM 1682 C C . ALA A 1 220 ? -8.040 -8.699 -6.079 1.00 93.19 220 ALA A C 1
ATOM 1684 O O . ALA A 1 220 ? -7.555 -8.227 -5.049 1.00 93.19 220 ALA A O 1
ATOM 1685 N N . PRO A 1 221 ? -9.336 -9.073 -6.134 1.00 87.56 221 PRO A N 1
ATOM 1686 C CA . PRO A 1 221 ? -10.272 -8.826 -5.031 1.00 87.56 221 PRO A CA 1
ATOM 1687 C C . PRO A 1 221 ? -9.867 -9.439 -3.684 1.00 87.56 221 PRO A C 1
ATOM 1689 O O . PRO A 1 221 ? -10.211 -8.892 -2.639 1.00 87.56 221 PRO A O 1
ATOM 1692 N N . THR A 1 222 ? -9.162 -10.572 -3.701 1.00 86.38 222 THR A N 1
ATOM 1693 C CA . THR A 1 222 ? -8.772 -11.321 -2.499 1.00 86.38 222 THR A CA 1
ATOM 1694 C C . THR A 1 222 ? -7.323 -11.082 -2.089 1.00 86.38 222 THR A C 1
ATOM 1696 O O . THR A 1 222 ? -7.038 -10.954 -0.899 1.00 86.38 222 THR A O 1
ATOM 1699 N N . GLU A 1 223 ? -6.401 -11.004 -3.048 1.00 89.06 223 GLU A N 1
ATOM 1700 C CA . GLU A 1 223 ? -4.962 -10.835 -2.801 1.00 89.06 223 GLU A CA 1
ATOM 1701 C C . GLU A 1 223 ? -4.559 -9.363 -2.622 1.00 89.06 223 GLU A C 1
ATOM 1703 O O . GLU A 1 223 ? -3.469 -9.072 -2.111 1.00 89.06 223 GLU A O 1
ATOM 1708 N N . GLY A 1 224 ? -5.436 -8.442 -3.028 1.00 92.06 224 GLY A N 1
ATOM 1709 C CA . GLY A 1 224 ? -5.250 -7.004 -2.934 1.00 92.06 224 GLY A CA 1
ATOM 1710 C C . GLY A 1 224 ? -4.400 -6.437 -4.066 1.00 92.06 224 GLY A C 1
ATOM 1711 O O . GLY A 1 224 ? -4.499 -6.864 -5.219 1.00 92.06 224 GLY A O 1
ATOM 1712 N N . LEU A 1 225 ? -3.582 -5.435 -3.741 1.00 95.06 225 LEU A N 1
ATOM 1713 C CA . LEU A 1 225 ? -2.720 -4.769 -4.714 1.00 95.06 225 LEU A CA 1
ATOM 1714 C C . LEU A 1 225 ? -1.374 -5.479 -4.893 1.00 95.06 225 LEU A C 1
ATOM 1716 O O . LEU A 1 225 ? -0.804 -6.040 -3.953 1.00 95.06 225 LEU A O 1
ATOM 1720 N N . ARG A 1 226 ? -0.853 -5.421 -6.117 1.00 97.31 226 ARG A N 1
ATOM 1721 C CA . ARG A 1 226 ? 0.534 -5.734 -6.484 1.00 97.31 226 ARG A CA 1
ATOM 1722 C C . ARG A 1 226 ? 1.019 -4.712 -7.503 1.00 97.31 226 ARG A C 1
ATOM 1724 O O . ARG 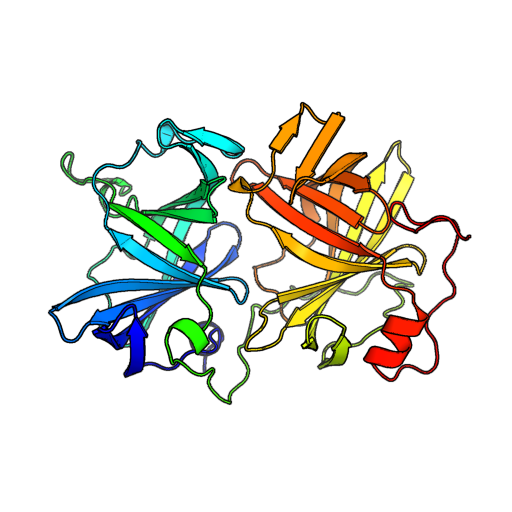A 1 226 ? 0.213 -4.007 -8.102 1.00 97.31 226 ARG A O 1
ATOM 1731 N N . TRP A 1 227 ? 2.324 -4.666 -7.733 1.00 98.12 227 TRP A N 1
ATOM 1732 C CA . TRP A 1 227 ? 2.904 -3.874 -8.812 1.00 98.12 227 TRP A CA 1
ATOM 1733 C C . TRP A 1 227 ? 3.795 -4.756 -9.669 1.00 98.12 227 TRP A C 1
ATOM 1735 O O . TRP A 1 227 ? 4.516 -5.609 -9.154 1.00 98.12 227 TRP A O 1
ATOM 1745 N N . LEU A 1 228 ? 3.763 -4.545 -10.978 1.00 98.62 228 LEU A N 1
ATOM 1746 C CA . LEU A 1 228 ? 4.867 -4.937 -11.842 1.00 98.62 228 LEU A CA 1
ATOM 1747 C C . LEU A 1 228 ? 5.695 -3.693 -12.125 1.00 98.62 228 LEU A C 1
ATOM 1749 O O . LEU A 1 228 ? 5.188 -2.741 -12.706 1.00 98.62 228 LEU A O 1
ATOM 1753 N N . VAL A 1 229 ? 6.952 -3.708 -11.707 1.00 98.50 229 VAL A N 1
ATOM 1754 C CA . VAL A 1 229 ? 7.899 -2.617 -11.948 1.00 98.50 229 VAL A CA 1
ATOM 1755 C C . VAL A 1 229 ? 8.836 -3.041 -13.065 1.00 98.50 229 VAL A C 1
ATOM 1757 O O . VAL A 1 229 ? 9.420 -4.124 -12.974 1.00 98.50 229 VAL A O 1
ATOM 1760 N N . VAL A 1 230 ? 8.972 -2.220 -14.107 1.00 98.06 230 VAL A N 1
ATOM 1761 C CA . VAL A 1 230 ? 9.872 -2.477 -15.236 1.00 98.06 230 VAL A CA 1
ATOM 1762 C C . VAL A 1 230 ? 10.821 -1.314 -15.473 1.00 98.06 230 VAL A C 1
ATOM 1764 O O . VAL A 1 230 ? 10.406 -0.166 -15.569 1.00 98.06 230 VAL A O 1
ATOM 1767 N N . SER A 1 231 ? 12.105 -1.630 -15.601 1.00 95.81 231 SER A N 1
ATOM 1768 C CA . SER A 1 231 ? 13.149 -0.690 -16.008 1.00 95.81 231 SER A CA 1
ATOM 1769 C C . SER A 1 231 ? 14.113 -1.415 -16.940 1.00 95.81 231 SER A C 1
ATOM 1771 O O . SER A 1 231 ? 14.475 -2.561 -16.673 1.00 95.81 231 SER A O 1
ATOM 1773 N N . ASP A 1 232 ? 14.453 -0.803 -18.076 1.00 95.00 232 ASP A N 1
ATOM 1774 C CA . ASP A 1 232 ? 15.328 -1.385 -19.106 1.00 95.00 232 ASP A CA 1
ATOM 1775 C C . ASP A 1 232 ? 14.944 -2.821 -19.520 1.00 95.00 232 ASP A C 1
ATOM 1777 O O . ASP A 1 232 ? 15.788 -3.678 -19.784 1.00 95.00 232 ASP A O 1
ATOM 1781 N N . GLY A 1 233 ? 13.638 -3.110 -19.552 1.00 95.88 233 GLY A N 1
ATOM 1782 C CA . GLY A 1 233 ? 13.085 -4.428 -19.876 1.00 95.88 233 GLY A CA 1
ATOM 1783 C C . GLY A 1 233 ? 13.211 -5.481 -18.766 1.00 95.88 233 GLY A C 1
ATOM 1784 O O . GLY A 1 233 ? 12.751 -6.607 -18.952 1.00 95.88 233 GLY A O 1
ATOM 1785 N N . HIS A 1 234 ? 13.786 -5.152 -17.609 1.00 97.62 234 HIS A N 1
ATOM 1786 C CA . HIS A 1 234 ? 13.821 -6.010 -16.426 1.00 97.62 234 HIS A CA 1
ATOM 1787 C C . HIS A 1 234 ? 12.591 -5.794 -15.548 1.00 97.62 234 HIS A C 1
ATOM 1789 O O . HIS A 1 234 ? 12.286 -4.661 -15.194 1.00 97.62 234 HIS A O 1
ATOM 1795 N N . TRP A 1 235 ? 11.924 -6.879 -15.147 1.00 98.31 235 TRP A N 1
ATOM 1796 C CA . TRP A 1 235 ? 10.671 -6.818 -14.394 1.00 98.31 235 TRP A CA 1
ATOM 1797 C C . TRP A 1 235 ? 10.832 -7.323 -12.959 1.00 98.31 235 TRP A C 1
ATOM 1799 O O . TRP A 1 235 ? 11.568 -8.276 -12.694 1.00 98.31 235 TRP A O 1
ATOM 1809 N N . SER A 1 236 ? 10.084 -6.731 -12.032 1.00 98.56 236 SER A N 1
ATOM 1810 C CA . SER A 1 236 ? 9.902 -7.230 -10.667 1.00 98.56 236 SER A CA 1
ATOM 1811 C C . SER A 1 236 ? 8.427 -7.220 -10.281 1.00 98.56 236 SER A C 1
ATOM 1813 O O . SER A 1 236 ? 7.739 -6.226 -10.497 1.00 98.56 236 SER A O 1
ATOM 1815 N N . LEU A 1 237 ? 7.951 -8.314 -9.684 1.00 98.62 237 LEU A N 1
ATOM 1816 C CA . LEU A 1 237 ? 6.651 -8.364 -9.017 1.00 98.62 237 LEU A CA 1
ATOM 1817 C C . LEU A 1 237 ? 6.828 -7.879 -7.579 1.00 98.62 237 LEU A C 1
ATOM 1819 O O . LEU A 1 237 ? 7.622 -8.456 -6.836 1.00 98.62 237 LEU A O 1
ATOM 1823 N N . VAL A 1 238 ? 6.104 -6.831 -7.203 1.00 98.50 238 VAL A N 1
ATOM 1824 C CA . VAL A 1 238 ? 6.281 -6.096 -5.949 1.00 98.50 238 VAL A CA 1
ATOM 1825 C C . VAL A 1 238 ? 5.022 -6.185 -5.086 1.00 98.50 238 VAL A C 1
ATOM 1827 O O . VAL A 1 238 ? 3.898 -6.031 -5.573 1.00 98.50 238 VAL A O 1
ATOM 1830 N N . GLU A 1 239 ? 5.223 -6.435 -3.793 1.00 96.62 239 GLU A N 1
ATOM 1831 C CA . GLU A 1 239 ? 4.201 -6.383 -2.742 1.00 96.62 239 GLU A CA 1
ATOM 1832 C C . GLU A 1 239 ? 4.556 -5.353 -1.663 1.00 96.62 239 GLU A C 1
ATOM 1834 O O . GLU A 1 239 ? 5.731 -5.039 -1.476 1.00 96.62 239 GLU A O 1
ATOM 1839 N N . THR A 1 240 ? 3.560 -4.829 -0.943 1.00 95.56 240 THR A N 1
ATOM 1840 C CA . THR A 1 240 ? 3.806 -3.946 0.207 1.00 95.56 240 THR A CA 1
ATOM 1841 C C . THR A 1 240 ? 4.307 -4.734 1.416 1.00 95.56 240 THR A C 1
ATOM 1843 O O . THR A 1 240 ? 3.983 -5.911 1.604 1.00 95.56 240 THR A O 1
ATOM 1846 N N . VAL A 1 241 ? 5.093 -4.071 2.260 1.00 96.31 241 VAL A N 1
ATOM 1847 C CA . VAL A 1 241 ? 5.621 -4.600 3.518 1.00 96.31 241 VAL A CA 1
ATOM 1848 C C . VAL A 1 241 ? 5.317 -3.611 4.635 1.00 96.31 241 VAL A C 1
ATOM 1850 O O . VAL A 1 241 ? 5.562 -2.416 4.503 1.00 96.31 241 VAL A O 1
ATOM 1853 N N . GLU A 1 242 ? 4.800 -4.119 5.752 1.00 95.69 242 GLU A N 1
ATOM 1854 C CA . GLU A 1 242 ? 4.580 -3.300 6.946 1.00 95.69 242 GLU A CA 1
ATOM 1855 C C . GLU A 1 242 ? 5.934 -2.818 7.501 1.00 95.69 242 GLU A C 1
ATOM 1857 O O . GLU A 1 242 ? 6.800 -3.664 7.762 1.00 95.69 242 GLU A O 1
ATOM 1862 N N . PRO A 1 243 ? 6.136 -1.504 7.723 1.00 96.88 243 PRO A N 1
ATOM 1863 C CA . PRO A 1 243 ? 7.425 -0.970 8.170 1.00 96.88 243 PRO A CA 1
ATOM 1864 C C . PRO A 1 243 ? 7.957 -1.604 9.460 1.00 96.88 243 PRO A C 1
ATOM 1866 O O . PRO A 1 243 ? 9.156 -1.829 9.582 1.00 96.88 243 PRO A O 1
ATOM 1869 N N . GLY A 1 244 ? 7.071 -1.973 10.388 1.00 96.62 244 GLY A N 1
ATOM 1870 C CA . GLY A 1 244 ? 7.408 -2.648 11.640 1.00 96.62 244 GLY A CA 1
ATOM 1871 C C . GLY A 1 244 ? 8.113 -3.994 11.455 1.00 96.62 244 GLY A C 1
ATOM 1872 O O . GLY A 1 244 ? 8.858 -4.412 12.335 1.00 96.62 244 GLY A O 1
ATOM 1873 N N . LEU A 1 245 ? 7.933 -4.656 10.306 1.00 97.00 245 LEU A N 1
ATOM 1874 C CA . LEU A 1 245 ? 8.569 -5.937 9.976 1.00 97.00 245 LEU A CA 1
ATOM 1875 C C . LEU A 1 245 ? 9.982 -5.786 9.395 1.00 97.00 245 LEU A C 1
ATOM 1877 O O . LEU A 1 245 ? 10.645 -6.797 9.133 1.00 97.00 245 LEU A O 1
ATOM 1881 N N . VAL A 1 246 ? 10.427 -4.555 9.142 1.00 97.50 246 VAL A N 1
ATOM 1882 C CA . VAL A 1 246 ? 11.733 -4.254 8.558 1.00 97.50 246 VAL A CA 1
ATOM 1883 C C . VAL A 1 246 ? 12.642 -3.654 9.620 1.00 97.50 246 VAL A C 1
ATOM 1885 O O . VAL A 1 246 ? 12.289 -2.708 10.315 1.00 97.50 246 VAL A O 1
ATOM 1888 N N . THR A 1 247 ? 13.860 -4.179 9.720 1.00 95.69 247 THR A N 1
ATOM 1889 C CA . THR A 1 247 ? 14.930 -3.549 10.503 1.00 95.69 247 THR A CA 1
ATOM 1890 C C . THR A 1 247 ? 15.956 -2.947 9.558 1.00 95.69 247 THR A C 1
ATOM 1892 O O . THR A 1 247 ? 16.565 -3.673 8.771 1.00 95.69 247 THR A O 1
ATOM 1895 N N . GLU A 1 248 ? 16.171 -1.638 9.643 1.00 93.94 248 GLU A N 1
ATOM 1896 C CA . GLU A 1 248 ? 17.152 -0.911 8.835 1.00 93.94 248 GLU A CA 1
ATOM 1897 C C . GLU A 1 248 ? 18.342 -0.459 9.695 1.00 93.94 248 GLU A C 1
ATOM 1899 O O . GLU A 1 248 ? 18.170 0.088 10.782 1.00 93.94 248 GLU A O 1
ATOM 1904 N N . ASP A 1 249 ? 19.560 -0.676 9.201 1.00 91.12 249 ASP A N 1
ATOM 1905 C CA . ASP A 1 249 ? 20.805 -0.212 9.821 1.00 91.12 249 ASP A CA 1
ATOM 1906 C C . ASP A 1 249 ? 21.414 0.915 8.982 1.00 91.12 249 ASP A C 1
ATOM 1908 O O . ASP A 1 249 ? 22.200 0.648 8.070 1.00 91.12 249 ASP A O 1
ATOM 1912 N N . ARG A 1 250 ? 21.026 2.165 9.286 1.00 82.62 250 ARG A N 1
ATOM 1913 C CA . ARG A 1 250 ? 21.632 3.421 8.786 1.00 82.62 250 ARG A CA 1
ATOM 1914 C C . ARG A 1 250 ? 22.022 3.381 7.303 1.00 82.62 250 ARG A C 1
ATOM 1916 O O . ARG A 1 250 ? 23.167 3.672 6.960 1.00 82.62 250 ARG A O 1
ATOM 1923 N N . GLU A 1 251 ? 21.102 2.956 6.443 1.00 82.94 251 GLU A N 1
ATOM 1924 C CA . GLU A 1 251 ? 21.323 2.881 4.990 1.00 82.94 251 GLU A CA 1
ATOM 1925 C C . GLU A 1 251 ? 22.489 1.987 4.547 1.00 82.94 251 GLU A C 1
ATOM 1927 O O . GLU A 1 251 ? 23.018 2.114 3.451 1.00 82.94 251 GLU A O 1
ATOM 1932 N N . LYS A 1 252 ? 22.894 1.022 5.376 1.00 92.31 252 LYS A N 1
ATOM 1933 C CA . LYS A 1 252 ? 23.856 -0.023 4.997 1.00 92.31 252 LYS A CA 1
ATOM 1934 C C . LYS A 1 252 ? 23.146 -1.297 4.587 1.00 92.31 252 LYS A C 1
ATOM 1936 O O . LYS A 1 252 ? 23.547 -1.969 3.629 1.00 92.31 252 LYS A O 1
ATOM 1941 N N . ARG A 1 253 ? 22.134 -1.682 5.365 1.00 96.88 253 ARG A N 1
ATOM 1942 C CA . ARG A 1 253 ? 21.352 -2.902 5.169 1.00 96.88 253 ARG A CA 1
ATOM 1943 C C . ARG A 1 253 ? 19.928 -2.718 5.668 1.00 96.88 253 ARG A C 1
ATOM 1945 O O . ARG A 1 253 ? 19.704 -2.008 6.644 1.00 96.88 253 ARG A O 1
ATOM 1952 N N . ALA A 1 254 ? 19.017 -3.468 5.069 1.00 97.88 254 ALA A N 1
ATOM 1953 C CA . ALA A 1 254 ? 17.671 -3.665 5.579 1.00 97.88 254 ALA A CA 1
ATOM 1954 C C . ALA A 1 254 ? 17.370 -5.165 5.668 1.00 97.88 254 ALA A C 1
ATOM 1956 O O . ALA A 1 254 ? 17.760 -5.949 4.797 1.00 97.88 254 ALA A O 1
ATOM 1957 N N . THR A 1 255 ? 16.723 -5.588 6.748 1.00 97.88 255 THR A N 1
ATOM 1958 C CA . THR A 1 255 ? 16.420 -6.993 7.024 1.00 97.88 255 THR A CA 1
ATOM 1959 C C . THR A 1 255 ? 14.918 -7.197 7.060 1.00 97.88 255 THR A C 1
ATOM 1961 O O . THR A 1 255 ? 14.217 -6.520 7.803 1.00 97.88 255 THR A O 1
ATOM 1964 N N . PHE A 1 256 ? 14.445 -8.164 6.278 1.00 97.69 256 PHE A N 1
ATOM 1965 C CA . PHE A 1 256 ? 13.045 -8.569 6.216 1.00 97.69 256 PHE A CA 1
ATOM 1966 C C . PHE A 1 256 ? 12.972 -10.094 6.106 1.00 97.69 256 PHE A C 1
ATOM 1968 O O . PHE A 1 256 ? 13.763 -10.697 5.377 1.00 97.69 256 PHE A O 1
ATOM 1975 N N . ARG A 1 257 ? 12.059 -10.737 6.851 1.00 95.50 257 ARG A N 1
ATOM 1976 C CA . ARG A 1 257 ? 11.918 -12.212 6.908 1.00 95.50 257 ARG A CA 1
ATOM 1977 C C . ARG A 1 257 ? 13.255 -12.935 7.181 1.00 95.50 257 ARG A C 1
ATOM 1979 O O . ARG A 1 257 ? 13.564 -13.952 6.565 1.00 95.50 257 ARG A O 1
ATOM 1986 N N . GLY A 1 258 ? 14.085 -12.363 8.059 1.00 94.81 258 GLY A N 1
ATOM 1987 C CA . GLY A 1 258 ? 15.418 -12.884 8.398 1.00 94.81 258 GLY A CA 1
ATOM 1988 C C . GLY A 1 258 ? 16.477 -12.748 7.293 1.00 94.81 258 GLY A C 1
ATOM 1989 O O . GLY A 1 258 ? 17.608 -13.194 7.470 1.00 94.81 258 GLY A O 1
ATOM 1990 N N . GLN A 1 259 ? 16.150 -12.131 6.154 1.00 96.75 259 GLN A N 1
ATOM 1991 C CA . GLN A 1 259 ? 17.076 -11.930 5.044 1.00 96.75 259 GLN A CA 1
ATOM 1992 C C . GLN A 1 259 ? 17.602 -10.497 5.025 1.00 96.75 259 GLN A C 1
ATOM 1994 O O . GLN A 1 259 ? 16.836 -9.543 4.886 1.00 96.75 259 GLN A O 1
ATOM 1999 N N . SER A 1 260 ? 18.925 -10.353 5.120 1.00 97.31 260 SER A N 1
ATOM 2000 C CA . SER A 1 260 ? 19.600 -9.057 5.021 1.00 97.31 260 SER A CA 1
ATOM 2001 C C . SER A 1 260 ? 19.871 -8.684 3.560 1.00 97.31 260 SER A C 1
ATOM 2003 O O . SER A 1 260 ? 20.498 -9.446 2.818 1.00 97.31 260 SER A O 1
ATOM 2005 N N . HIS A 1 261 ? 19.410 -7.502 3.164 1.00 98.25 261 HIS A N 1
ATOM 2006 C CA . HIS A 1 261 ? 19.573 -6.892 1.849 1.00 98.25 261 HIS A CA 1
ATOM 2007 C C . HIS A 1 261 ? 20.577 -5.747 1.970 1.00 98.25 261 HIS A C 1
ATOM 2009 O O . HIS A 1 261 ? 20.542 -4.987 2.938 1.00 98.25 261 HIS A O 1
ATOM 2015 N N . ARG A 1 262 ? 21.516 -5.640 1.027 1.00 97.88 262 ARG A N 1
ATOM 2016 C CA . ARG A 1 262 ? 22.556 -4.600 1.059 1.00 97.88 262 ARG A CA 1
ATOM 2017 C C . ARG A 1 262 ? 22.050 -3.346 0.375 1.00 97.88 262 ARG A C 1
ATOM 2019 O O . ARG A 1 262 ? 21.396 -3.473 -0.651 1.00 97.88 262 ARG A O 1
ATOM 2026 N N . PHE A 1 263 ? 22.397 -2.182 0.909 1.00 97.62 263 PHE A N 1
ATOM 2027 C CA . PHE A 1 263 ? 22.136 -0.912 0.241 1.00 97.62 263 PHE A CA 1
ATOM 2028 C C . PHE A 1 263 ? 22.621 -0.947 -1.211 1.00 97.62 263 PHE A C 1
ATOM 2030 O O . PHE A 1 263 ? 23.697 -1.487 -1.497 1.00 97.62 263 PHE A O 1
ATOM 2037 N N . PHE A 1 264 ? 21.802 -0.405 -2.104 1.00 95.56 264 PHE A N 1
ATOM 2038 C CA . PHE A 1 264 ? 22.071 -0.332 -3.531 1.00 95.56 264 PHE A CA 1
ATOM 2039 C C . PHE A 1 264 ? 22.055 1.116 -4.022 1.00 95.56 264 PHE A C 1
ATOM 2041 O O . PHE A 1 264 ? 23.075 1.591 -4.515 1.00 95.56 264 PHE A O 1
ATOM 2048 N N . SER A 1 265 ? 20.933 1.818 -3.856 1.00 94.25 265 SER A N 1
ATOM 2049 C CA . SER A 1 265 ? 20.775 3.203 -4.306 1.00 94.25 265 SER A CA 1
ATOM 2050 C C . SER A 1 265 ? 19.769 3.960 -3.452 1.00 94.25 265 SER A C 1
ATOM 2052 O O . SER A 1 265 ? 18.861 3.370 -2.877 1.00 94.25 265 SER A O 1
ATOM 2054 N N . SER A 1 266 ? 19.892 5.283 -3.421 1.00 95.31 266 SER A N 1
ATOM 2055 C CA . SER A 1 266 ? 18.872 6.179 -2.882 1.00 95.31 266 SER A CA 1
ATOM 2056 C C . SER A 1 266 ? 18.735 7.420 -3.758 1.00 95.31 266 SER A C 1
ATOM 2058 O O . SER A 1 266 ? 19.629 7.759 -4.537 1.00 95.31 266 SER A O 1
ATOM 2060 N N . GLY A 1 267 ? 17.600 8.102 -3.653 1.00 95.44 267 GLY A N 1
ATOM 2061 C CA . GLY A 1 267 ? 17.378 9.370 -4.337 1.00 95.44 267 GLY A CA 1
ATOM 2062 C C . GLY A 1 267 ? 15.940 9.849 -4.209 1.00 95.44 267 GLY A C 1
ATOM 2063 O O . GLY A 1 267 ? 15.223 9.452 -3.297 1.00 95.44 267 GLY A O 1
ATOM 2064 N N . LYS A 1 268 ? 15.522 10.748 -5.101 1.00 97.00 268 LYS A N 1
ATOM 2065 C CA . LYS A 1 268 ? 14.149 11.270 -5.130 1.00 97.00 268 LYS A CA 1
ATOM 2066 C C . LYS A 1 268 ? 13.455 10.824 -6.402 1.00 97.00 268 LYS A C 1
ATOM 2068 O O . LYS A 1 268 ? 13.735 11.359 -7.478 1.00 97.00 268 LYS A O 1
ATOM 2073 N N . ALA A 1 269 ? 12.564 9.850 -6.266 1.00 97.31 269 ALA A N 1
ATOM 2074 C CA . ALA A 1 269 ? 11.685 9.454 -7.349 1.00 97.31 269 ALA A CA 1
ATOM 2075 C C . ALA A 1 269 ? 10.671 10.569 -7.618 1.00 97.31 269 ALA A C 1
ATOM 2077 O O . ALA A 1 269 ? 10.242 11.256 -6.694 1.00 97.31 269 ALA A O 1
ATOM 2078 N N . ARG A 1 270 ? 10.298 10.749 -8.882 1.00 97.56 270 ARG A N 1
ATOM 2079 C CA . ARG A 1 270 ? 9.320 11.729 -9.342 1.00 97.56 270 ARG A CA 1
ATOM 2080 C C . ARG A 1 270 ? 8.278 11.056 -10.222 1.00 97.56 270 ARG A C 1
ATOM 2082 O O . ARG A 1 270 ? 8.635 10.288 -11.116 1.00 97.56 270 ARG A O 1
ATOM 2089 N N . VAL A 1 271 ? 7.007 11.386 -10.014 1.00 97.75 271 VAL A N 1
ATOM 2090 C CA . VAL A 1 271 ? 5.925 10.975 -10.915 1.00 97.75 271 VAL A CA 1
ATOM 2091 C C . VAL A 1 271 ? 5.975 11.824 -12.180 1.00 97.75 271 VAL A C 1
ATOM 2093 O O . VAL A 1 271 ? 5.842 13.047 -12.139 1.00 97.75 271 VAL A O 1
ATOM 2096 N N . GLU A 1 272 ? 6.156 11.180 -13.325 1.00 97.69 272 GLU A N 1
ATOM 2097 C CA . GLU A 1 272 ? 6.262 11.856 -14.619 1.00 97.69 272 GLU A CA 1
ATOM 2098 C C . GLU A 1 272 ? 4.951 11.804 -15.397 1.00 97.69 272 GLU A C 1
ATOM 2100 O O . GLU A 1 272 ? 4.609 12.748 -16.108 1.00 97.69 272 GLU A O 1
ATOM 2105 N N . TRP A 1 273 ? 4.222 10.698 -15.268 1.00 98.25 273 TRP A N 1
ATOM 2106 C CA . TRP A 1 273 ? 2.942 10.480 -15.923 1.00 98.25 273 TRP A CA 1
ATOM 2107 C C . TRP A 1 273 ? 2.196 9.319 -15.263 1.00 98.25 273 TRP A C 1
ATOM 2109 O O . TRP A 1 273 ? 2.824 8.428 -14.691 1.00 98.25 273 TRP A O 1
ATOM 2119 N N . ALA A 1 274 ? 0.868 9.305 -15.363 1.00 98.31 274 ALA A N 1
ATOM 2120 C CA . ALA A 1 274 ? 0.062 8.169 -14.944 1.00 98.31 274 ALA A CA 1
ATOM 2121 C C . ALA A 1 274 ? -1.233 8.049 -15.765 1.00 98.31 274 ALA A C 1
ATOM 2123 O O . ALA A 1 274 ? -1.698 9.022 -16.361 1.00 98.31 274 ALA A O 1
ATOM 2124 N N . THR A 1 275 ? -1.827 6.856 -15.783 1.00 98.12 275 THR A N 1
ATOM 2125 C CA . THR A 1 275 ? -3.138 6.583 -16.389 1.00 98.12 275 THR A CA 1
ATOM 2126 C C . THR A 1 275 ? -3.882 5.462 -15.654 1.00 98.12 275 THR A C 1
ATOM 2128 O O . THR A 1 275 ? -3.288 4.716 -14.876 1.00 98.12 275 THR A O 1
ATOM 2131 N N . GLY A 1 276 ? -5.182 5.318 -15.922 1.00 97.25 276 GLY A N 1
ATOM 2132 C CA . GLY A 1 276 ? -6.055 4.330 -15.285 1.00 97.25 276 GLY A CA 1
ATOM 2133 C C . GLY A 1 276 ? -6.557 4.770 -13.908 1.00 97.25 276 GLY A C 1
ATOM 2134 O O . GLY A 1 276 ? -6.854 5.946 -13.698 1.00 97.25 276 GLY A O 1
ATOM 2135 N N . GLU A 1 277 ? -6.689 3.815 -12.990 1.00 95.88 277 GLU A N 1
ATOM 2136 C CA . GLU A 1 277 ? -7.089 4.036 -11.601 1.00 95.88 277 GLU A CA 1
ATOM 2137 C C . GLU A 1 277 ? -5.946 3.670 -10.635 1.00 95.88 277 GLU A C 1
ATOM 2139 O O . GLU A 1 277 ? -5.278 2.647 -10.804 1.00 95.88 277 GLU A O 1
ATOM 2144 N N . LEU A 1 278 ? -5.739 4.499 -9.611 1.00 95.31 278 LEU A N 1
ATOM 2145 C CA . LEU A 1 278 ? -4.640 4.433 -8.651 1.00 95.31 278 LEU A CA 1
ATOM 2146 C C . LEU A 1 278 ? -5.179 4.429 -7.209 1.00 95.31 278 LEU A C 1
ATOM 2148 O O . LEU A 1 278 ? -6.248 4.989 -6.953 1.00 95.31 278 LEU A O 1
ATOM 2152 N N . PRO A 1 279 ? -4.473 3.805 -6.248 1.00 91.62 279 PRO A N 1
ATOM 2153 C CA . PRO A 1 279 ? -4.982 3.642 -4.884 1.00 91.62 279 PRO A CA 1
ATOM 2154 C C . PRO A 1 279 ? -4.997 4.933 -4.052 1.00 91.62 279 PRO A C 1
ATOM 2156 O O . PRO A 1 279 ? -5.651 4.981 -3.012 1.00 91.62 279 PRO A O 1
ATOM 2159 N N . TRP A 1 280 ? -4.278 5.957 -4.503 1.00 92.69 280 TRP A N 1
ATOM 2160 C CA . TRP A 1 280 ? -4.207 7.283 -3.903 1.00 92.69 280 TRP A CA 1
ATOM 2161 C C . TRP A 1 280 ? -4.287 8.351 -5.000 1.00 92.69 280 TRP A C 1
ATOM 2163 O O . TRP A 1 280 ? -4.141 8.055 -6.191 1.00 92.69 280 TRP A O 1
ATOM 2173 N N . GLU A 1 281 ? -4.566 9.590 -4.606 1.00 93.94 281 GLU A N 1
ATOM 2174 C CA . GLU A 1 281 ? -4.554 10.726 -5.521 1.00 93.94 281 GLU A CA 1
ATOM 2175 C C . GLU A 1 281 ? -3.115 11.048 -5.913 1.00 93.94 281 GLU A C 1
ATOM 2177 O O . GLU A 1 281 ? -2.320 11.481 -5.089 1.00 93.94 281 GLU A O 1
ATOM 2182 N N . VAL A 1 282 ? -2.789 10.816 -7.181 1.00 94.38 282 VAL A N 1
ATOM 2183 C CA . VAL A 1 282 ? -1.469 11.113 -7.736 1.00 94.38 282 VAL A CA 1
ATOM 2184 C C . VAL A 1 282 ? -1.477 12.494 -8.370 1.00 94.38 282 VAL A C 1
ATOM 2186 O O . VAL A 1 282 ? -2.332 12.775 -9.214 1.00 94.38 282 VAL A O 1
ATOM 2189 N N . ALA A 1 283 ? -0.474 13.315 -8.064 1.00 95.19 283 ALA A N 1
ATOM 2190 C CA . ALA A 1 283 ? -0.171 14.514 -8.826 1.00 95.19 283 ALA A CA 1
ATOM 2191 C C . ALA A 1 283 ? 1.114 14.342 -9.652 1.00 95.19 283 ALA A C 1
ATOM 2193 O O . ALA A 1 283 ? 2.112 13.733 -9.256 1.00 95.19 283 ALA A O 1
ATOM 2194 N N . ILE A 1 284 ? 1.085 14.878 -10.875 1.00 96.75 284 ILE A N 1
ATOM 2195 C CA . ILE A 1 284 ? 2.262 14.860 -11.742 1.00 96.75 284 ILE A CA 1
ATOM 2196 C C . ILE A 1 284 ? 3.316 15.790 -11.156 1.00 96.75 284 ILE A C 1
ATOM 2198 O O . ILE A 1 284 ? 3.093 16.985 -10.980 1.00 96.75 284 ILE A O 1
ATOM 2202 N N . GLY A 1 285 ? 4.498 15.234 -10.932 1.00 95.81 285 GLY A N 1
ATOM 2203 C CA . GLY A 1 285 ? 5.616 15.915 -10.314 1.00 95.81 285 GLY A CA 1
ATOM 2204 C C . GLY A 1 285 ? 5.780 15.675 -8.827 1.00 95.81 285 GLY A C 1
ATOM 2205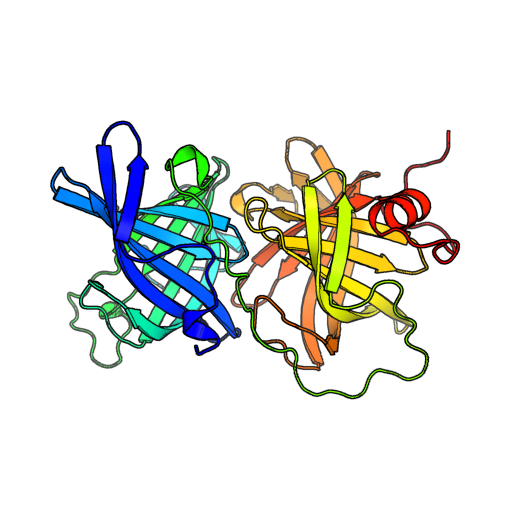 O O . GLY A 1 285 ? 6.790 16.149 -8.305 1.00 95.81 285 GLY A O 1
ATOM 2206 N N . ASP A 1 286 ? 4.887 14.908 -8.197 1.00 94.69 286 ASP A N 1
ATOM 2207 C CA . ASP A 1 286 ? 5.083 14.421 -6.833 1.00 94.69 286 ASP A CA 1
ATOM 2208 C C . ASP A 1 286 ? 6.436 13.737 -6.699 1.00 94.69 286 ASP A C 1
ATOM 2210 O O . ASP A 1 286 ? 6.881 13.025 -7.609 1.00 94.69 286 ASP A O 1
ATOM 2214 N N . GLN A 1 287 ? 7.093 13.984 -5.567 1.00 95.50 287 GLN A N 1
ATOM 2215 C CA . GLN A 1 287 ? 8.402 13.431 -5.263 1.00 95.50 287 GLN A CA 1
ATOM 2216 C C . GLN A 1 287 ? 8.400 12.702 -3.928 1.00 95.50 287 GLN A C 1
ATOM 2218 O O . GLN A 1 287 ? 7.933 13.240 -2.927 1.00 95.50 287 GLN A O 1
ATOM 2223 N N . THR A 1 288 ? 9.041 11.538 -3.914 1.00 95.44 288 THR A N 1
ATOM 2224 C CA . THR A 1 288 ? 9.229 10.722 -2.712 1.00 95.44 288 THR A CA 1
ATOM 2225 C C . THR A 1 288 ? 10.690 10.318 -2.601 1.00 95.44 288 THR A C 1
ATOM 2227 O O . THR A 1 288 ? 11.342 10.029 -3.610 1.00 95.44 288 THR A O 1
ATOM 2230 N N . SER A 1 289 ? 11.228 10.323 -1.380 1.00 97.12 289 SER A N 1
ATOM 2231 C CA . SER A 1 289 ? 12.586 9.828 -1.146 1.00 97.12 289 SER A CA 1
ATOM 2232 C C . SER A 1 289 ? 12.572 8.306 -1.207 1.00 97.12 289 SER A C 1
ATOM 2234 O O . SER A 1 289 ? 11.743 7.686 -0.550 1.00 97.12 289 SER A O 1
ATOM 2236 N N . THR A 1 290 ? 13.476 7.707 -1.974 1.00 97.00 290 THR A N 1
ATOM 2237 C CA . THR A 1 290 ? 13.602 6.256 -2.124 1.00 97.00 290 THR A CA 1
ATOM 2238 C C . THR A 1 290 ? 14.937 5.764 -1.581 1.00 97.00 290 THR A C 1
ATOM 2240 O O . THR A 1 290 ? 15.954 6.459 -1.670 1.00 97.00 290 THR A O 1
ATOM 2243 N N . CYS A 1 291 ? 14.946 4.553 -1.031 1.00 97.00 291 CYS A N 1
ATOM 2244 C CA . CYS A 1 291 ? 16.158 3.828 -0.662 1.00 97.00 291 CYS A CA 1
ATOM 2245 C C . CYS A 1 291 ? 15.977 2.332 -0.944 1.00 97.00 291 CYS A C 1
ATOM 2247 O O . CYS A 1 291 ? 15.082 1.695 -0.386 1.00 97.00 291 CYS A O 1
ATOM 2249 N N . ASP A 1 292 ? 16.827 1.782 -1.805 1.00 97.50 292 ASP A N 1
ATOM 2250 C CA . ASP A 1 292 ? 16.737 0.419 -2.313 1.00 97.50 292 ASP A CA 1
ATOM 2251 C C . ASP A 1 292 ? 17.832 -0.471 -1.726 1.00 97.50 292 ASP A C 1
ATOM 2253 O O . ASP A 1 292 ? 19.017 -0.124 -1.690 1.00 97.50 292 ASP A O 1
ATOM 2257 N N . TYR A 1 293 ? 17.432 -1.675 -1.325 1.00 98.44 293 TYR A N 1
ATOM 2258 C CA . TYR A 1 293 ? 18.294 -2.704 -0.767 1.00 98.44 293 TYR A CA 1
ATOM 2259 C C . TYR A 1 293 ? 18.136 -4.002 -1.545 1.00 98.44 293 TYR A C 1
ATOM 2261 O O . TYR A 1 293 ? 17.033 -4.501 -1.748 1.00 98.44 293 TYR A O 1
ATOM 2269 N N . VAL A 1 294 ? 19.244 -4.622 -1.935 1.00 98.25 294 VAL A N 1
ATOM 2270 C CA . VAL A 1 294 ? 19.237 -5.765 -2.846 1.00 98.25 294 VAL A CA 1
ATOM 2271 C C . VAL A 1 294 ? 19.810 -7.022 -2.196 1.00 98.25 294 VAL A C 1
ATOM 2273 O O . VAL A 1 294 ? 20.870 -7.024 -1.561 1.00 98.25 294 VAL A O 1
ATOM 2276 N N . ARG A 1 295 ? 19.110 -8.133 -2.432 1.00 97.38 295 ARG A N 1
ATOM 2277 C CA . ARG A 1 295 ? 19.569 -9.513 -2.264 1.00 97.38 295 ARG A CA 1
ATOM 2278 C C . ARG A 1 295 ? 18.892 -10.353 -3.345 1.00 97.38 295 ARG A C 1
ATOM 2280 O O . ARG A 1 295 ? 17.856 -10.961 -3.095 1.00 97.38 295 ARG A O 1
ATOM 2287 N N . ALA A 1 296 ? 19.473 -10.367 -4.546 1.00 96.94 296 ALA A N 1
ATOM 2288 C CA . ALA A 1 296 ? 18.916 -11.075 -5.702 1.00 96.94 296 ALA A CA 1
ATOM 2289 C C . ALA A 1 296 ? 18.415 -12.497 -5.334 1.00 96.94 296 ALA A C 1
ATOM 2291 O O . ALA A 1 296 ? 19.143 -13.223 -4.648 1.00 96.94 296 ALA A O 1
ATOM 2292 N N . PRO A 1 297 ? 17.204 -12.909 -5.766 1.00 97.38 297 PRO A N 1
ATOM 2293 C CA . PRO A 1 297 ? 16.301 -12.236 -6.713 1.00 97.38 297 PRO A CA 1
ATOM 2294 C C . PRO A 1 297 ? 15.466 -11.081 -6.128 1.00 97.38 297 PRO A C 1
ATOM 2296 O O . PRO A 1 297 ? 14.549 -10.599 -6.787 1.00 97.38 297 PRO A O 1
ATOM 2299 N N . HIS A 1 298 ? 15.730 -10.649 -4.897 1.00 98.44 298 HIS A N 1
ATOM 2300 C CA . HIS A 1 298 ? 14.858 -9.742 -4.163 1.00 98.44 298 HIS A CA 1
ATOM 2301 C C . HIS A 1 298 ? 15.423 -8.326 -4.027 1.00 98.44 298 HIS A C 1
ATOM 2303 O O . HIS A 1 298 ? 16.638 -8.123 -3.919 1.00 98.44 298 HIS A O 1
ATOM 2309 N N . MET A 1 299 ? 14.514 -7.358 -4.012 1.00 98.31 299 MET A N 1
ATOM 2310 C CA . MET A 1 299 ? 14.760 -5.954 -3.704 1.00 98.31 299 MET A CA 1
ATOM 2311 C C . MET A 1 299 ? 13.781 -5.526 -2.617 1.00 98.31 299 MET A C 1
ATOM 2313 O O . MET A 1 299 ? 12.594 -5.820 -2.714 1.00 98.31 299 MET A O 1
ATOM 2317 N N . LEU A 1 300 ? 14.277 -4.867 -1.583 1.00 98.38 300 LEU A N 1
ATOM 2318 C CA . LEU A 1 300 ? 13.471 -4.218 -0.567 1.00 98.38 300 LEU A CA 1
ATOM 2319 C C . LEU A 1 300 ? 13.637 -2.710 -0.761 1.00 98.38 300 LEU A C 1
ATOM 2321 O O . LEU A 1 300 ? 14.767 -2.228 -0.758 1.00 98.38 300 LEU A O 1
ATOM 2325 N N . SER A 1 301 ? 12.539 -1.991 -0.934 1.00 98.25 301 SER A N 1
ATOM 2326 C CA . SER A 1 301 ? 12.549 -0.562 -1.249 1.00 98.25 301 SER A CA 1
ATOM 2327 C C . SER A 1 301 ? 11.772 0.201 -0.192 1.00 98.25 301 SER A C 1
ATOM 2329 O O . SER A 1 301 ? 10.637 -0.161 0.121 1.00 98.25 301 SER A O 1
ATOM 2331 N N . ARG A 1 302 ? 12.389 1.243 0.363 1.00 98.00 302 ARG A N 1
ATOM 2332 C CA . ARG A 1 302 ? 11.749 2.206 1.258 1.00 98.00 302 ARG A CA 1
ATOM 2333 C C . ARG A 1 302 ? 11.377 3.448 0.472 1.00 98.00 302 ARG A C 1
ATOM 2335 O O . ARG A 1 302 ? 12.246 4.027 -0.175 1.00 98.00 302 ARG A O 1
ATOM 2342 N N . GLU A 1 303 ? 10.143 3.898 0.620 1.00 96.75 303 GLU A N 1
ATOM 2343 C CA . GLU A 1 303 ? 9.702 5.234 0.237 1.00 96.75 303 GLU A CA 1
ATOM 2344 C C . GLU A 1 303 ? 9.390 6.042 1.504 1.00 96.75 303 GLU A C 1
ATOM 2346 O O . GLU A 1 303 ? 8.801 5.518 2.449 1.00 96.75 303 GLU A O 1
ATOM 2351 N N . SER A 1 304 ? 9.833 7.300 1.575 1.00 95.69 304 SER A N 1
ATOM 2352 C CA . SER A 1 304 ? 9.576 8.154 2.739 1.00 95.69 304 SER A CA 1
ATOM 2353 C C . SER A 1 304 ? 9.342 9.626 2.404 1.00 95.69 304 SER A C 1
ATOM 2355 O O . SER A 1 304 ? 9.932 10.206 1.481 1.00 95.69 304 SER A O 1
ATOM 2357 N N . SER A 1 305 ? 8.484 10.233 3.218 1.00 93.12 305 SER A N 1
ATOM 2358 C CA . SER A 1 305 ? 8.190 11.662 3.288 1.00 93.12 305 SER A CA 1
ATOM 2359 C C . SER A 1 305 ? 8.290 12.145 4.746 1.00 93.12 305 SER A C 1
ATOM 2361 O O . SER A 1 305 ? 8.793 11.430 5.614 1.00 93.12 305 SER A O 1
ATOM 2363 N N . ALA A 1 306 ? 7.851 13.376 5.020 1.00 91.50 306 ALA A N 1
ATOM 2364 C CA . ALA A 1 306 ? 7.720 13.861 6.395 1.00 91.50 306 ALA A CA 1
ATOM 2365 C C . ALA A 1 306 ? 6.582 13.161 7.164 1.00 91.50 306 ALA A C 1
ATOM 2367 O O . ALA A 1 306 ? 6.645 13.061 8.390 1.00 91.50 306 ALA A O 1
ATOM 2368 N N . ASP A 1 307 ? 5.578 12.668 6.434 1.00 93.44 307 ASP A N 1
ATOM 2369 C CA . ASP A 1 307 ? 4.292 12.228 6.975 1.00 93.44 307 ASP A CA 1
ATOM 2370 C C . ASP A 1 307 ? 4.078 10.712 6.856 1.00 93.44 307 ASP A C 1
ATOM 2372 O O . ASP A 1 307 ? 3.257 10.165 7.585 1.00 93.44 307 ASP A O 1
ATOM 2376 N N . GLU A 1 308 ? 4.851 10.012 6.017 1.00 95.81 308 GLU A N 1
ATOM 2377 C CA . GLU A 1 308 ? 4.701 8.572 5.781 1.00 95.81 308 GLU A CA 1
ATOM 2378 C C . GLU A 1 308 ? 6.040 7.871 5.494 1.00 95.81 308 GLU A C 1
ATOM 2380 O O . GLU A 1 308 ? 6.945 8.426 4.860 1.00 95.81 308 GLU A O 1
ATOM 2385 N N . ILE A 1 309 ? 6.153 6.618 5.934 1.00 96.81 309 ILE A N 1
ATOM 2386 C CA . ILE A 1 309 ? 7.158 5.654 5.491 1.00 96.81 309 ILE A CA 1
ATOM 2387 C C . ILE A 1 309 ? 6.465 4.392 4.977 1.00 96.81 309 ILE A C 1
ATOM 2389 O O . ILE A 1 309 ? 5.697 3.747 5.688 1.00 96.81 309 ILE A O 1
ATOM 2393 N N . THR A 1 310 ? 6.806 3.979 3.762 1.00 96.19 310 THR A N 1
ATOM 2394 C CA . THR A 1 310 ? 6.335 2.728 3.170 1.00 96.19 310 THR A CA 1
ATOM 2395 C C . THR A 1 310 ? 7.509 1.836 2.803 1.00 96.19 310 THR A C 1
ATOM 2397 O O . THR A 1 310 ? 8.613 2.294 2.501 1.00 96.19 310 THR A O 1
ATOM 2400 N N . TRP A 1 311 ? 7.272 0.528 2.852 1.00 98.00 311 TRP A N 1
ATOM 2401 C CA . TRP A 1 311 ? 8.221 -0.472 2.388 1.00 98.00 311 TRP A CA 1
ATOM 2402 C C . TRP A 1 311 ? 7.554 -1.379 1.364 1.00 98.00 311 TRP A C 1
ATOM 2404 O O . TRP A 1 311 ? 6.368 -1.701 1.460 1.00 98.00 311 TRP A O 1
ATOM 2414 N N . SER A 1 312 ? 8.334 -1.832 0.392 1.00 98.12 312 SER A N 1
ATOM 2415 C CA . SER A 1 312 ? 7.900 -2.805 -0.599 1.00 98.12 312 SER A CA 1
ATOM 2416 C C . SER A 1 312 ? 8.971 -3.861 -0.848 1.00 98.12 312 SER A C 1
ATOM 2418 O O . SER A 1 312 ? 10.163 -3.634 -0.636 1.00 98.12 312 SER A O 1
ATOM 2420 N N . TYR A 1 313 ? 8.534 -5.048 -1.262 1.00 98.50 313 TYR A N 1
ATOM 2421 C CA . TYR A 1 313 ? 9.385 -6.196 -1.537 1.00 98.50 313 TYR A CA 1
ATOM 2422 C C . TYR A 1 313 ? 9.153 -6.697 -2.959 1.00 98.50 313 TYR A C 1
ATOM 2424 O O . TYR A 1 313 ? 8.101 -7.249 -3.285 1.00 98.50 313 TYR A O 1
ATOM 2432 N N . GLY A 1 314 ? 10.150 -6.489 -3.811 1.00 98.31 314 GLY A N 1
ATOM 2433 C CA . GLY A 1 314 ? 10.170 -6.895 -5.205 1.00 98.31 314 GLY A CA 1
ATOM 2434 C C . GLY A 1 314 ? 10.902 -8.210 -5.420 1.00 98.31 314 GLY A C 1
ATOM 2435 O O . GLY A 1 314 ? 12.015 -8.402 -4.938 1.00 98.31 314 GLY A O 1
ATOM 2436 N N . THR A 1 315 ? 10.310 -9.104 -6.205 1.00 98.44 315 THR A N 1
ATOM 2437 C CA . THR A 1 315 ? 10.960 -10.323 -6.697 1.00 98.44 315 THR A CA 1
ATOM 2438 C C . THR A 1 315 ? 11.164 -10.225 -8.201 1.00 98.44 315 THR A C 1
ATOM 2440 O O . THR A 1 315 ? 10.199 -10.066 -8.955 1.00 98.44 315 THR A O 1
ATOM 2443 N N . TYR A 1 316 ? 12.419 -10.347 -8.640 1.00 98.31 316 TYR A N 1
ATOM 2444 C CA . TYR A 1 316 ? 12.781 -10.351 -10.052 1.00 98.31 316 TYR A CA 1
ATOM 2445 C C . TYR A 1 316 ? 11.963 -11.404 -10.799 1.00 98.31 316 TYR A C 1
ATOM 2447 O O . TYR A 1 316 ? 11.987 -12.590 -10.461 1.00 98.31 316 TYR A O 1
ATOM 2455 N N . THR A 1 317 ? 11.235 -10.961 -11.816 1.00 97.75 317 THR A N 1
ATOM 2456 C CA . THR A 1 317 ? 10.344 -11.794 -12.616 1.00 97.75 317 THR A CA 1
ATOM 2457 C C . THR A 1 317 ? 10.828 -11.741 -14.061 1.00 97.75 317 THR A C 1
ATOM 2459 O O . THR A 1 317 ? 10.813 -10.675 -14.666 1.00 97.75 317 THR A O 1
ATOM 2462 N N . PRO A 1 318 ? 11.301 -12.853 -14.641 1.00 96.25 318 PRO A N 1
ATOM 2463 C CA . PRO A 1 318 ? 11.787 -12.856 -16.017 1.00 96.25 318 PRO A CA 1
ATOM 2464 C C . PRO A 1 318 ? 10.736 -12.343 -17.028 1.00 96.25 318 PRO A C 1
ATOM 2466 O O . PRO A 1 318 ? 9.552 -12.658 -16.875 1.00 96.25 318 PRO A O 1
ATOM 2469 N N . PRO A 1 319 ? 11.129 -11.594 -18.082 1.00 96.94 319 PRO A N 1
ATOM 2470 C CA . PRO A 1 319 ? 10.178 -11.031 -19.048 1.00 96.94 319 PRO A CA 1
ATOM 2471 C C . PRO A 1 319 ? 9.322 -12.086 -19.754 1.00 96.94 319 PRO A C 1
ATOM 2473 O O . PRO A 1 319 ? 8.163 -11.839 -20.063 1.00 96.94 319 PRO A O 1
ATOM 2476 N N . ASP A 1 320 ? 9.856 -13.283 -19.991 1.00 97.12 320 ASP A N 1
ATOM 2477 C CA . ASP A 1 320 ? 9.112 -14.403 -20.570 1.00 97.12 320 ASP A CA 1
ATOM 2478 C C . ASP A 1 320 ? 8.019 -14.920 -19.623 1.00 97.12 320 ASP A C 1
ATOM 2480 O O . ASP A 1 320 ? 6.949 -15.321 -20.078 1.00 97.12 320 ASP A O 1
ATOM 2484 N N . ALA A 1 321 ? 8.253 -14.879 -18.307 1.00 97.25 321 ALA A N 1
ATOM 2485 C CA . ALA A 1 321 ? 7.241 -15.220 -17.315 1.00 97.25 321 ALA A CA 1
ATOM 2486 C C . ALA A 1 321 ? 6.109 -14.186 -17.298 1.00 97.25 321 ALA A C 1
ATOM 2488 O O . ALA A 1 321 ? 4.944 -14.580 -17.289 1.00 97.25 321 ALA A O 1
ATOM 2489 N N . VAL A 1 322 ? 6.433 -12.890 -17.376 1.00 98.31 322 VAL A N 1
ATOM 2490 C CA . VAL A 1 322 ? 5.423 -11.822 -17.496 1.00 98.31 322 VAL A CA 1
ATOM 2491 C C . VAL A 1 322 ? 4.656 -11.950 -18.816 1.00 98.31 322 VAL A C 1
ATOM 2493 O O . VAL A 1 322 ? 3.428 -11.950 -18.812 1.00 98.31 322 VAL A O 1
ATOM 2496 N N . ALA A 1 323 ? 5.351 -12.145 -19.940 1.00 98.25 323 ALA A N 1
ATOM 2497 C CA . ALA A 1 323 ? 4.724 -12.313 -21.250 1.00 98.25 323 ALA A CA 1
ATOM 2498 C C . ALA A 1 323 ? 3.720 -13.475 -21.252 1.00 98.25 323 ALA A C 1
ATOM 2500 O O . ALA A 1 323 ? 2.571 -13.294 -21.653 1.00 98.25 323 ALA A O 1
ATOM 2501 N N . ARG A 1 324 ? 4.122 -14.644 -20.730 1.00 98.25 324 ARG A N 1
ATOM 2502 C CA . ARG A 1 324 ? 3.232 -15.804 -20.576 1.00 98.25 324 ARG A CA 1
ATOM 2503 C C . ARG A 1 324 ? 2.039 -15.500 -19.675 1.00 98.25 324 ARG A C 1
ATOM 2505 O O . ARG A 1 324 ? 0.922 -15.853 -20.037 1.00 98.25 324 ARG A O 1
ATOM 2512 N N . ALA A 1 325 ? 2.266 -14.853 -18.531 1.00 98.31 325 ALA A N 1
ATOM 2513 C CA . ALA A 1 325 ? 1.214 -14.561 -17.561 1.00 98.31 325 ALA A CA 1
ATOM 2514 C C . ALA A 1 325 ? 0.089 -13.701 -18.151 1.00 98.31 325 ALA A C 1
ATOM 2516 O O . ALA A 1 325 ? -1.071 -13.959 -17.843 1.00 98.31 325 ALA A O 1
ATOM 2517 N N . PHE A 1 326 ? 0.427 -12.731 -19.006 1.00 98.38 326 PHE A N 1
ATOM 2518 C CA . PHE A 1 326 ? -0.507 -11.775 -19.620 1.00 98.38 326 PHE A CA 1
ATOM 2519 C C . PHE A 1 326 ? -0.834 -12.086 -21.091 1.00 98.38 326 PHE A C 1
ATOM 2521 O O . PHE A 1 326 ? -1.381 -11.242 -21.799 1.00 98.38 326 PHE A O 1
ATOM 2528 N N . GLY A 1 327 ? -0.467 -13.272 -21.590 1.00 97.31 327 GLY A N 1
ATOM 2529 C CA . GLY A 1 327 ? -0.759 -13.683 -22.968 1.00 97.31 327 GLY A CA 1
ATOM 2530 C C . GLY A 1 327 ? -0.096 -12.819 -24.050 1.00 97.31 327 GLY A C 1
ATOM 2531 O O . GLY A 1 327 ? -0.590 -12.748 -25.174 1.00 97.31 327 GLY A O 1
ATOM 2532 N N . LYS A 1 328 ? 1.018 -12.146 -23.741 1.00 96.38 328 LYS A N 1
ATOM 2533 C CA . LYS A 1 328 ? 1.779 -11.353 -24.716 1.00 96.38 328 LYS A CA 1
ATOM 2534 C C . LYS A 1 328 ? 2.730 -12.264 -25.495 1.00 96.38 328 LYS A C 1
ATOM 2536 O O . LYS A 1 328 ? 3.378 -13.138 -24.924 1.00 96.38 328 LYS A O 1
ATOM 2541 N N . ARG A 1 329 ? 2.862 -12.034 -26.810 1.00 93.75 329 ARG A N 1
ATOM 2542 C CA . ARG A 1 329 ? 3.752 -12.827 -27.686 1.00 93.75 329 ARG A CA 1
ATOM 2543 C C . ARG A 1 329 ? 5.215 -12.758 -27.240 1.00 93.75 329 ARG A C 1
ATOM 2545 O O . ARG A 1 329 ? 5.910 -13.768 -27.252 1.00 93.75 329 ARG A O 1
ATOM 2552 N N . ALA A 1 330 ? 5.679 -11.559 -26.909 1.00 92.88 330 ALA A N 1
ATOM 2553 C CA . ALA A 1 330 ? 7.009 -11.287 -26.384 1.00 92.88 330 ALA A CA 1
ATOM 2554 C C . ALA A 1 330 ? 7.015 -9.910 -25.711 1.00 92.88 330 ALA A C 1
ATOM 2556 O O . ALA A 1 330 ? 6.237 -9.033 -26.087 1.00 92.88 330 ALA A O 1
ATOM 2557 N N . LEU A 1 331 ? 7.919 -9.733 -24.752 1.00 96.06 331 LEU A N 1
ATOM 2558 C CA . LEU A 1 331 ? 8.268 -8.438 -24.171 1.00 96.06 331 LEU A CA 1
ATOM 2559 C C . LEU A 1 331 ? 9.677 -8.031 -24.630 1.00 96.06 331 LEU A C 1
ATOM 2561 O O . LEU A 1 331 ? 10.426 -8.898 -25.099 1.00 96.06 331 LEU A O 1
ATOM 2565 N N . PRO A 1 332 ? 10.052 -6.740 -24.530 1.00 92.88 332 PRO A N 1
ATOM 2566 C CA . PRO A 1 332 ? 11.394 -6.294 -24.886 1.00 92.88 332 PRO A CA 1
ATOM 2567 C C . PRO A 1 332 ? 12.477 -7.110 -24.179 1.00 92.88 332 PRO A C 1
ATOM 2569 O O . PRO A 1 332 ? 12.333 -7.493 -23.016 1.00 92.88 332 PRO A O 1
ATOM 2572 N N . LYS A 1 333 ? 13.572 -7.379 -24.896 1.00 94.31 333 LYS A N 1
ATOM 2573 C CA . LYS A 1 333 ? 14.743 -8.010 -24.285 1.00 94.31 333 LYS A CA 1
ATOM 2574 C C . LYS A 1 333 ? 15.347 -7.038 -23.266 1.00 94.31 333 LYS A C 1
ATOM 2576 O O . LYS A 1 333 ? 15.507 -5.869 -23.618 1.00 94.31 333 LYS A O 1
ATOM 2581 N N . PRO A 1 334 ? 15.704 -7.502 -22.058 1.00 95.88 334 PRO A N 1
ATOM 2582 C CA . PRO A 1 334 ? 16.342 -6.635 -21.083 1.00 95.88 334 PRO A CA 1
ATOM 2583 C C . PRO A 1 334 ? 17.692 -6.114 -21.574 1.00 95.88 334 PRO A C 1
ATOM 2585 O O . PRO A 1 334 ? 18.424 -6.838 -22.258 1.00 95.88 334 PRO A O 1
ATOM 2588 N N . SER A 1 335 ? 18.020 -4.882 -21.199 1.00 95.62 335 SER A N 1
ATOM 2589 C CA . SER A 1 335 ? 19.325 -4.265 -21.429 1.00 95.62 335 SER A CA 1
ATOM 2590 C C . SER A 1 335 ? 20.109 -4.186 -20.123 1.00 95.62 335 SER A C 1
ATOM 2592 O O . SER A 1 335 ? 19.570 -3.817 -19.084 1.00 95.62 335 SER A O 1
ATOM 2594 N N . GLY A 1 336 ? 21.403 -4.504 -20.176 1.00 94.31 336 GLY A N 1
ATOM 2595 C CA . GLY A 1 336 ? 22.261 -4.472 -18.995 1.00 94.31 336 GLY A CA 1
ATOM 2596 C C . GLY A 1 336 ? 21.893 -5.540 -17.961 1.00 94.31 336 GLY A C 1
ATOM 2597 O O . GLY A 1 336 ? 21.592 -6.686 -18.305 1.00 94.31 336 GLY A O 1
ATOM 2598 N N . ARG A 1 337 ? 22.010 -5.179 -16.679 1.00 93.38 337 ARG A N 1
ATOM 2599 C CA . ARG A 1 337 ? 21.728 -6.066 -15.548 1.00 93.38 337 ARG A CA 1
ATOM 2600 C C . ARG A 1 337 ? 20.918 -5.325 -14.493 1.00 93.38 337 ARG A C 1
ATOM 2602 O O . ARG A 1 337 ? 21.421 -4.379 -13.893 1.00 93.38 337 ARG A O 1
ATOM 2609 N N . ALA A 1 338 ? 19.712 -5.811 -14.208 1.00 95.19 338 ALA A N 1
ATOM 2610 C CA . ALA A 1 338 ? 18.894 -5.270 -13.126 1.00 95.19 338 ALA A CA 1
ATOM 2611 C C . ALA A 1 338 ? 19.545 -5.471 -11.743 1.00 95.19 338 ALA A C 1
ATOM 2613 O O . ALA A 1 338 ? 20.223 -6.487 -11.528 1.00 95.19 338 ALA A O 1
ATOM 2614 N N . PRO A 1 339 ? 19.264 -4.585 -10.766 1.00 94.44 339 PRO A N 1
ATOM 2615 C CA . PRO A 1 339 ? 19.846 -4.661 -9.425 1.00 94.44 339 PRO A CA 1
ATOM 2616 C C . PRO A 1 339 ? 19.612 -6.023 -8.760 1.00 94.44 339 PRO A C 1
ATOM 2618 O O . PRO A 1 339 ? 20.549 -6.688 -8.314 1.00 94.44 339 PRO A O 1
ATOM 2621 N N . ASN A 1 340 ? 18.365 -6.492 -8.768 1.00 96.88 340 ASN A N 1
ATOM 2622 C CA . ASN A 1 340 ? 17.949 -7.760 -8.175 1.00 96.88 340 ASN A CA 1
ATOM 2623 C C . ASN A 1 340 ? 17.976 -8.947 -9.150 1.00 96.88 340 ASN A C 1
ATOM 2625 O O . ASN A 1 340 ? 17.504 -10.022 -8.787 1.00 96.88 340 ASN A O 1
ATOM 2629 N N . GLN A 1 341 ? 18.552 -8.816 -10.350 1.00 96.56 341 GLN A N 1
ATOM 2630 C CA . GLN A 1 341 ? 18.668 -9.944 -11.274 1.00 96.56 341 GLN A CA 1
ATOM 2631 C C . GLN A 1 341 ? 19.631 -11.008 -10.709 1.00 96.56 341 GLN A C 1
ATOM 2633 O O . GLN A 1 341 ? 20.804 -10.699 -10.435 1.00 96.56 341 GLN A O 1
ATOM 2638 N N . PRO A 1 342 ? 19.201 -12.279 -10.566 1.00 93.38 342 PRO A N 1
ATOM 2639 C CA . PRO A 1 342 ? 20.093 -13.372 -10.187 1.00 93.38 342 PRO A CA 1
ATOM 2640 C C . PRO A 1 342 ? 21.301 -13.463 -11.115 1.00 93.38 342 PRO A C 1
ATOM 2642 O O . PRO A 1 342 ? 21.198 -13.210 -12.315 1.00 93.38 342 PRO A O 1
ATOM 2645 N N . LYS A 1 343 ? 22.460 -13.845 -10.573 1.00 85.00 343 LYS A N 1
ATOM 2646 C CA . LYS A 1 343 ? 23.569 -14.263 -11.435 1.00 85.00 343 LYS A CA 1
ATOM 2647 C C . LYS A 1 343 ? 23.118 -15.525 -12.176 1.00 85.00 343 LYS A C 1
ATOM 2649 O O . LYS A 1 343 ? 22.573 -16.428 -11.540 1.00 85.00 343 LYS A O 1
ATOM 2654 N N . GLY A 1 344 ? 23.306 -15.562 -13.497 1.00 75.44 344 GLY A N 1
ATOM 2655 C CA . GLY A 1 344 ? 23.183 -16.812 -14.248 1.00 75.44 344 GLY A CA 1
ATOM 2656 C C . GLY A 1 344 ? 24.080 -17.872 -13.604 1.00 75.44 344 GLY A C 1
ATOM 2657 O O . GLY A 1 344 ? 25.126 -17.521 -13.051 1.00 75.44 344 GLY A O 1
ATOM 2658 N N . ARG A 1 345 ? 23.621 -19.125 -13.593 1.00 42.38 345 ARG A N 1
ATOM 2659 C CA . ARG A 1 345 ? 24.488 -20.246 -13.217 1.00 42.38 345 ARG A CA 1
ATOM 2660 C C . ARG A 1 345 ? 25.602 -20.417 -14.233 1.00 42.38 345 ARG A C 1
ATOM 2662 O O . ARG A 1 345 ? 25.312 -20.197 -15.431 1.00 42.38 345 ARG A O 1
#

Sequence (345 aa):
MSTYEACTVLELGARGKHRGAAFTLAGRACVKSEGGGLWNEWTVAFDDGRRAFLAEALGSFTLFFERPTAPPFEALVVGSPVPSGFIVVERGAAKRVATWGEVPDAPRAYRYADLSSADGERATIDYGKASAPNAERTAAPVVFVGRRVRLSDLALRARDARPRFLPAPAAKAPKGLALHLDVGDEGNLSAGRFRVIGIMHRSIRIEGERYTWEEYVLHAPTEGLRWLVVSDGHWSLVETVEPGLVTEDREKRATFRGQSHRFFSSGKARVEWATGELPWEVAIGDQTSTCDYVRAPHMLSRESSADEITWSYGTYTPPDAVARAFGKRALPKPSGRAPNQPKGR

pLDDT: mean 93.41, std 7.84, range [42.38, 98.62]

Radius of gyration: 20.62 Å; chains: 1; bounding box: 50×44×56 Å

Secondary structure (DSSP, 8-state):
--HHHHS-S--TT-EEEETTEEEEEEEEEEEEETT-BEEEEEEEEETTS-EEEEEEETTEEEEEEEES----GGG--TT-B-TTSEEEEEEEEEEEEEEEES-----SEEEEEEEEETTSEEEEEE-GGGGSTT--TT---EEEEEEEE-TGGGT----SSPP--EEPP--PPPTT---SS-TT-EEEETTEEEEEEEEEEEEEEETTEEEEEEEEEEEETTTEEEEEEEETTEEEEEEEE-GGG-EEETTTEEEETTEEEEEEEEEEEEEEEEEEEESB---TT-EEEEEEEEETTEEEEEEE-SSBEEEEEEEEE-HHHHHHHTT-S--PPP-S--TTPPPP-

Foldseek 3Di:
DDLQVQQAQADAQFWWDAPHWIWGQQKKFWKAFPQFFIKIWTWIQTPVRDTWTWIGAQLWTKIKDWDDDDDDLVPAFAQDADPVQKHWFFWGKMARPDMDGDDDPFDRIFIKTWIAAQVQKIKMKTCTLVRDPPRDPPRGIIMIITHIDFCVNGVHDGDPRHGFFAWADDDDDDPPDDDPDDQQQWFQDPLGIWGQQKKFKKWWDDPNDIFIKMWGWIQDNGSGIWIWIDGQQWTWIKDWDRSNQWDDDPQQWIDHPNDIFGWDDKGKMFTQGMGGGDSGHDDHGDIWIKTWTEDAQKIWMWTDDRGRIIIMIIGTDHQVSVCNGRVHPGTDDGDDDDRRHDDDD